Protein AF-A0A9Q1CLN2-F1 (afdb_monomer_lite)

Secondary structure (DSSP, 8-state):
-------------------------------HHHHHHHHHHHHHHHHHHHHHHHHHHHHHHHHHHHHHHHHHHHHHHHHHHHHHHHHHHHHHHHHHHTTS-----S------------HHHHHHHHHHHHHHHHHHHHHHHHHHHHHHHHHHHHHHHHHHHHHHHHHHHHHHHHHHHHHHHHHHHHHHHHHHHHHHHHHHHHHHHHHHHHHHHHHHHHT-

Foldseek 3Di:
DDDPPPPPDDDPDPDDDDDDDDDDDPDPPQDPLNVVLVVLVVVLVVLVVVLVVLVVVLVVLVVVLVVLVVVLVVLVVVLVVLVVVVVVVVVVVVVVVVPDDDDDDPPDPPPDPPPPVPVSVVSNVVSVVVSVVSVVVSVVSVVVSVVSVVVSVVSVVVSVVSVVVSVVSVVVVVVVVVVVVVVVVVVVVVVVVVVVVVVVVVVVVVVVVVVVVVVVVVVD

Radius of gyration: 46.64 Å; chains: 1; bounding box: 95×39×160 Å

Organism: Holothuria leucospilota (NCBI:txid206669)

pLDDT: mean 74.5, std 21.33, range [30.11, 97.12]

Sequence (220 aa):
MAGIVRHIQFGFSENNNCDHQCGRGQHGVQTPASKHCKFLEEIIKRQNQALAQKDRVHEEMRSLIDWLKRDLCKAEVRIRQLEAETMGNQTGEENRETRETSTETPEELKIKTRKNDSPNKTEVEILQEQIFDRNEKLTNVEETFNNYERELEDLKRENENYVDQIRNLKATIRQQEQQLQIDKDVENEREERLKELVAENEEYSFKLCRLKHHADKEVV

Structure (mmCIF, N/CA/C/O backbone):
data_AF-A0A9Q1CLN2-F1
#
_entry.id   AF-A0A9Q1CLN2-F1
#
loop_
_atom_site.group_PDB
_atom_site.id
_atom_site.type_symbol
_atom_site.label_atom_id
_atom_site.label_alt_id
_atom_site.label_comp_id
_atom_site.label_asym_id
_atom_site.label_entity_id
_atom_site.label_seq_id
_atom_site.pdbx_PDB_ins_code
_atom_site.Cartn_x
_atom_site.Cartn_y
_atom_site.Cartn_z
_atom_site.occupancy
_atom_site.B_iso_or_equiv
_atom_site.auth_seq_id
_atom_site.auth_comp_id
_atom_site.auth_asym_id
_atom_site.auth_atom_id
_atom_site.pdbx_PDB_model_num
ATOM 1 N N . MET A 1 1 ? -16.825 -10.413 4.010 1.00 34.41 1 MET A N 1
ATOM 2 C CA . MET A 1 1 ? -17.058 -9.566 2.819 1.00 34.41 1 MET A CA 1
ATOM 3 C C . MET A 1 1 ? -15.903 -9.779 1.857 1.00 34.41 1 MET A C 1
ATOM 5 O O . MET A 1 1 ? -14.770 -9.829 2.310 1.00 34.41 1 MET A O 1
ATOM 9 N N . ALA A 1 2 ? -16.193 -10.008 0.577 1.00 32.75 2 ALA A N 1
ATOM 10 C CA . ALA A 1 2 ? -15.211 -10.410 -0.428 1.00 32.75 2 ALA A CA 1
ATOM 11 C C . ALA A 1 2 ? -14.203 -9.284 -0.722 1.00 32.75 2 ALA A C 1
ATOM 13 O O . ALA A 1 2 ? -14.577 -8.234 -1.243 1.00 32.75 2 ALA A O 1
ATOM 14 N N . GLY A 1 3 ? -12.929 -9.511 -0.390 1.00 30.47 3 GLY A N 1
ATOM 15 C CA . GLY A 1 3 ? -11.820 -8.664 -0.817 1.00 30.47 3 GLY A CA 1
ATOM 16 C C . GLY A 1 3 ? -11.601 -8.838 -2.316 1.00 30.47 3 GLY A C 1
ATOM 17 O O . GLY A 1 3 ? -11.258 -9.922 -2.783 1.00 30.47 3 GLY A O 1
ATOM 18 N N . ILE A 1 4 ? -11.844 -7.777 -3.082 1.00 33.59 4 ILE A N 1
ATOM 19 C CA . ILE A 1 4 ? -11.568 -7.741 -4.517 1.00 33.59 4 ILE A CA 1
ATOM 20 C C . ILE A 1 4 ? -10.047 -7.640 -4.683 1.00 33.59 4 ILE A C 1
ATOM 22 O O . ILE A 1 4 ? -9.493 -6.548 -4.792 1.00 33.59 4 ILE A O 1
ATOM 26 N N . VAL A 1 5 ? -9.366 -8.785 -4.709 1.00 38.22 5 VAL A N 1
ATOM 27 C CA . VAL A 1 5 ? -7.993 -8.885 -5.211 1.00 38.22 5 VAL A CA 1
ATOM 28 C C . VAL A 1 5 ? -8.077 -8.744 -6.729 1.00 38.22 5 VAL A C 1
ATOM 30 O O . VAL A 1 5 ? -8.335 -9.709 -7.448 1.00 38.22 5 VAL A O 1
ATOM 33 N N . ARG A 1 6 ? -7.919 -7.522 -7.250 1.00 36.09 6 ARG A N 1
ATOM 34 C CA . ARG A 1 6 ? -7.650 -7.357 -8.683 1.00 36.09 6 ARG A CA 1
ATOM 35 C C . ARG A 1 6 ? -6.213 -7.796 -8.922 1.00 36.09 6 ARG A C 1
ATOM 37 O O . ARG A 1 6 ? -5.288 -7.027 -8.693 1.00 36.09 6 ARG A O 1
ATOM 44 N N . HIS A 1 7 ? -6.042 -9.024 -9.402 1.00 34.69 7 HIS A N 1
ATOM 45 C CA . HIS A 1 7 ? -4.835 -9.408 -10.120 1.00 34.69 7 HIS A CA 1
ATOM 46 C C . HIS A 1 7 ? -4.643 -8.435 -11.284 1.00 34.69 7 HIS A C 1
ATOM 48 O O . HIS A 1 7 ? -5.384 -8.452 -12.267 1.00 34.69 7 HIS A O 1
ATOM 54 N N . ILE A 1 8 ? -3.667 -7.544 -11.142 1.00 39.66 8 ILE A N 1
ATOM 55 C CA . ILE A 1 8 ? -3.201 -6.705 -12.233 1.00 39.66 8 ILE A CA 1
ATOM 56 C C . ILE A 1 8 ? -2.249 -7.569 -13.061 1.00 39.66 8 ILE A C 1
ATOM 58 O O . ILE A 1 8 ? -1.049 -7.621 -12.815 1.00 39.66 8 ILE A O 1
ATOM 62 N N . GLN A 1 9 ? -2.812 -8.299 -14.018 1.00 34.78 9 GLN A N 1
ATOM 63 C CA . GLN A 1 9 ? -2.053 -9.017 -15.031 1.00 34.78 9 GLN A CA 1
ATOM 64 C C . GLN A 1 9 ? -2.019 -8.130 -16.278 1.00 34.78 9 GLN A C 1
ATOM 66 O O . GLN A 1 9 ? -3.013 -8.029 -16.994 1.00 34.78 9 GLN A O 1
ATOM 71 N N . PHE A 1 10 ? -0.900 -7.443 -16.520 1.00 41.72 10 PHE A N 1
ATOM 72 C CA . PHE A 1 10 ? -0.701 -6.690 -17.759 1.00 41.72 10 PHE A CA 1
ATOM 73 C C . PHE A 1 10 ? 0.348 -7.375 -18.625 1.00 41.72 10 PHE A C 1
ATOM 75 O O . PHE A 1 10 ? 1.533 -7.407 -18.301 1.00 41.72 10 PHE A O 1
ATOM 82 N N . GLY A 1 11 ? -0.131 -7.932 -19.739 1.00 30.11 11 GLY A N 1
ATOM 83 C CA . GLY A 1 11 ? 0.705 -8.318 -20.862 1.00 30.11 11 GLY A CA 1
ATOM 84 C C . GLY A 1 11 ? 1.296 -7.072 -21.513 1.00 30.11 11 GLY A C 1
ATOM 85 O O . GLY A 1 11 ? 0.583 -6.109 -21.802 1.00 30.11 11 GLY A O 1
ATOM 86 N N . PHE A 1 12 ? 2.603 -7.100 -21.742 1.00 33.44 12 PHE A N 1
ATOM 87 C CA . PHE A 1 12 ? 3.259 -6.182 -22.660 1.00 33.44 12 PHE A CA 1
ATOM 88 C C . PHE A 1 12 ? 2.712 -6.457 -24.066 1.00 33.44 12 PHE A C 1
ATOM 90 O O . PHE A 1 12 ? 3.041 -7.468 -24.676 1.00 33.44 12 PHE A O 1
ATOM 97 N N . SER A 1 13 ? 1.834 -5.586 -24.566 1.00 34.97 13 SER A N 1
ATOM 98 C CA . SER A 1 13 ? 1.504 -5.552 -25.990 1.00 34.97 13 SER A CA 1
ATOM 99 C C . SER A 1 13 ? 2.570 -4.713 -26.681 1.00 34.97 13 SER A C 1
ATOM 1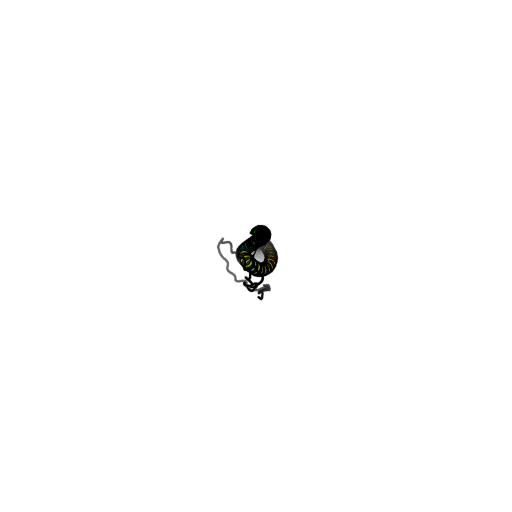01 O O . SER A 1 13 ? 2.561 -3.485 -26.583 1.00 34.97 13 SER A O 1
ATOM 103 N N . GLU A 1 14 ? 3.489 -5.384 -27.367 1.00 40.56 14 GLU A N 1
ATOM 104 C CA . GLU A 1 14 ? 4.369 -4.787 -28.367 1.00 40.56 14 GLU A CA 1
ATOM 105 C C . GLU A 1 14 ? 3.503 -4.188 -29.483 1.00 40.56 14 GLU A C 1
ATOM 107 O O . GLU A 1 14 ? 3.053 -4.891 -30.379 1.00 40.56 14 GLU A O 1
ATOM 112 N N . ASN A 1 15 ? 3.228 -2.887 -29.424 1.00 34.69 15 ASN A N 1
ATOM 113 C CA . ASN A 1 15 ? 2.761 -2.139 -30.587 1.00 34.69 15 ASN A CA 1
ATOM 114 C C . ASN A 1 15 ? 3.812 -1.083 -30.915 1.00 34.69 15 ASN A C 1
ATOM 116 O O . ASN A 1 15 ? 3.760 0.057 -30.455 1.00 34.69 15 ASN A O 1
ATOM 120 N N . ASN A 1 16 ? 4.786 -1.514 -31.716 1.00 45.16 16 ASN A N 1
ATOM 121 C CA . ASN A 1 16 ? 5.650 -0.639 -32.488 1.00 45.16 16 ASN A CA 1
ATOM 122 C C . ASN A 1 16 ? 4.792 0.045 -33.553 1.00 45.16 16 ASN A C 1
ATOM 124 O O . ASN A 1 16 ? 4.411 -0.589 -34.534 1.00 45.16 16 ASN A O 1
ATOM 128 N N . ASN A 1 17 ? 4.499 1.332 -33.379 1.00 36.41 17 ASN A N 1
ATOM 129 C CA . ASN A 1 17 ? 4.125 2.173 -34.507 1.00 36.41 17 ASN A CA 1
ATOM 130 C C . ASN A 1 17 ? 5.013 3.417 -34.496 1.00 36.41 17 ASN A C 1
ATOM 132 O O . ASN A 1 17 ? 4.878 4.306 -33.654 1.00 36.41 17 ASN A O 1
ATOM 136 N N . CYS A 1 18 ? 5.996 3.396 -35.391 1.00 41.06 18 CYS A N 1
ATOM 137 C CA . CYS A 1 18 ? 6.923 4.480 -35.650 1.00 41.06 18 CYS A CA 1
ATOM 138 C C . CYS A 1 18 ? 6.204 5.548 -36.479 1.00 41.0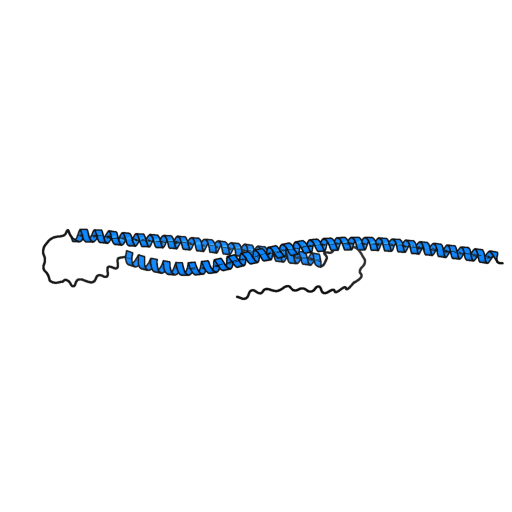6 18 CYS A C 1
ATOM 140 O O . CYS A 1 18 ? 6.087 5.391 -37.689 1.00 41.06 18 CYS A O 1
ATOM 142 N N . ASP A 1 19 ? 5.763 6.635 -35.847 1.00 36.59 19 ASP A N 1
ATOM 143 C CA . ASP A 1 19 ? 5.387 7.848 -36.571 1.00 36.59 19 ASP A CA 1
ATOM 144 C C . ASP A 1 19 ? 6.535 8.857 -36.523 1.00 36.59 19 ASP A C 1
ATOM 146 O O . ASP A 1 19 ? 6.941 9.361 -35.472 1.00 36.59 19 ASP A O 1
ATOM 150 N N . HIS A 1 20 ? 7.079 9.122 -37.708 1.00 47.59 20 HIS A N 1
ATOM 151 C CA . HIS A 1 20 ? 8.035 10.178 -37.983 1.00 47.59 20 HIS A CA 1
ATOM 152 C C . HIS A 1 20 ? 7.470 11.548 -37.601 1.00 47.59 20 HIS A C 1
ATOM 154 O O . HIS A 1 20 ? 6.468 11.984 -38.162 1.00 47.59 20 HIS A O 1
ATOM 160 N N . GLN A 1 21 ? 8.188 12.290 -36.756 1.00 36.84 21 GLN A N 1
ATOM 161 C CA . GLN A 1 21 ? 8.178 13.750 -36.810 1.00 36.84 21 GLN A CA 1
ATOM 162 C C . GLN A 1 21 ? 9.498 14.317 -36.280 1.00 36.84 21 GLN A C 1
ATOM 164 O O . GLN A 1 21 ? 9.811 14.284 -35.092 1.00 36.84 21 GLN A O 1
ATOM 169 N N . CYS A 1 22 ? 10.287 14.816 -37.226 1.00 40.34 22 CYS A N 1
ATOM 170 C CA . CYS A 1 22 ? 11.483 15.608 -37.009 1.00 40.34 22 CYS A CA 1
ATOM 171 C C . CYS A 1 22 ? 11.093 17.017 -36.529 1.00 40.34 22 CYS A C 1
ATOM 173 O O . CYS A 1 22 ? 10.211 17.643 -37.118 1.00 40.34 22 CYS A O 1
ATOM 175 N N . GLY A 1 23 ? 11.798 17.543 -35.521 1.00 35.41 23 GLY A N 1
ATOM 176 C CA . GLY A 1 23 ? 11.929 18.989 -35.318 1.00 35.41 23 GLY A CA 1
ATOM 177 C C . GLY A 1 23 ? 11.527 19.548 -33.949 1.00 35.41 23 GLY A C 1
ATOM 178 O O . GLY A 1 23 ? 10.352 19.679 -33.638 1.00 35.41 23 GLY A O 1
ATOM 179 N N . ARG A 1 24 ? 12.553 20.058 -33.250 1.00 35.88 24 ARG A N 1
ATOM 180 C CA . ARG A 1 24 ? 12.550 21.119 -32.219 1.00 35.88 24 ARG A CA 1
ATOM 181 C C . ARG A 1 24 ? 11.831 20.851 -30.891 1.00 35.88 24 ARG A C 1
ATOM 183 O O . ARG A 1 24 ? 10.614 20.796 -30.809 1.00 35.88 24 ARG A O 1
ATOM 190 N N . GLY A 1 25 ? 12.615 20.940 -29.818 1.00 33.53 25 GLY A N 1
ATOM 191 C CA . GLY A 1 25 ? 12.120 21.337 -28.502 1.00 33.53 25 GLY A CA 1
ATOM 192 C C . GLY A 1 25 ? 12.754 20.550 -27.372 1.00 33.53 25 GLY A C 1
ATOM 193 O O . GLY A 1 25 ? 12.382 19.411 -27.114 1.00 33.53 25 GLY A O 1
ATOM 194 N N . GLN A 1 26 ? 13.677 21.190 -26.657 1.00 42.56 26 GLN A N 1
ATOM 195 C CA . GLN A 1 26 ? 14.071 20.803 -25.307 1.00 42.56 26 GLN A CA 1
ATOM 196 C C . GLN A 1 26 ? 12.863 20.946 -24.368 1.00 42.56 26 GLN A C 1
ATOM 198 O O . GLN A 1 26 ? 12.714 21.925 -23.646 1.00 42.56 26 GLN A O 1
ATOM 203 N N . HIS A 1 27 ? 11.982 19.958 -24.376 1.00 35.38 27 HIS A N 1
ATOM 204 C CA . HIS A 1 27 ? 11.047 19.697 -23.297 1.00 35.38 27 HIS A CA 1
ATOM 205 C C . HIS A 1 27 ? 11.189 18.216 -23.003 1.00 35.38 27 HIS A C 1
ATOM 207 O O . HIS A 1 27 ? 10.991 17.406 -23.901 1.00 35.38 27 HIS A O 1
ATOM 213 N N . GLY A 1 28 ? 11.603 17.866 -21.783 1.00 45.34 28 GLY A N 1
ATOM 214 C CA . GLY A 1 28 ? 11.781 16.477 -21.369 1.00 45.34 28 GLY A CA 1
ATOM 215 C C . GLY A 1 28 ? 10.511 15.677 -21.645 1.00 45.34 28 GLY A C 1
ATOM 216 O O . GLY A 1 28 ? 9.547 15.745 -20.879 1.00 45.34 28 GLY A O 1
ATOM 217 N N . VAL A 1 29 ? 10.495 14.959 -22.768 1.00 51.16 29 VAL A N 1
ATOM 218 C CA . VAL A 1 29 ? 9.377 14.117 -23.174 1.00 51.16 29 VAL A CA 1
ATOM 219 C C . VAL A 1 29 ? 9.371 12.955 -22.197 1.00 51.16 29 VAL A C 1
ATOM 221 O O . VAL A 1 29 ? 10.184 12.043 -22.297 1.00 51.16 29 VAL A O 1
ATOM 224 N N . GLN A 1 30 ? 8.494 13.021 -21.194 1.00 56.06 30 GLN A N 1
ATOM 225 C CA . GLN A 1 30 ? 8.300 11.899 -20.283 1.00 56.06 30 GLN A CA 1
ATOM 226 C C . GLN A 1 30 ? 7.880 10.6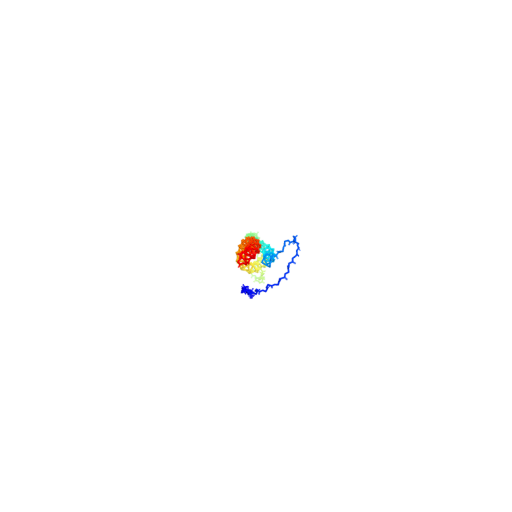92 -21.110 1.00 56.06 30 GLN A C 1
ATOM 228 O O . GLN A 1 30 ? 6.812 10.706 -21.735 1.00 56.06 30 GLN A O 1
ATOM 233 N N . THR A 1 31 ? 8.718 9.660 -21.086 1.00 70.94 31 THR A N 1
ATOM 234 C CA . THR A 1 31 ? 8.412 8.367 -21.688 1.00 70.94 31 THR A CA 1
ATOM 235 C C . THR A 1 31 ? 7.084 7.845 -21.117 1.00 70.94 31 THR A C 1
ATOM 237 O O . THR A 1 31 ? 6.746 8.140 -19.961 1.00 70.94 31 THR A O 1
ATOM 240 N N . PRO A 1 32 ? 6.287 7.083 -21.887 1.00 77.62 32 PRO A N 1
ATOM 241 C CA . PRO A 1 32 ? 5.083 6.431 -21.367 1.00 77.62 32 PRO A CA 1
ATOM 242 C C . PRO A 1 32 ? 5.352 5.656 -20.067 1.00 77.62 32 PRO A C 1
ATOM 244 O O . PRO A 1 32 ? 4.551 5.716 -19.135 1.00 77.62 32 PRO A O 1
ATOM 247 N N . ALA A 1 33 ? 6.531 5.036 -19.961 1.00 72.62 33 ALA A N 1
ATOM 248 C CA . ALA A 1 33 ? 7.003 4.359 -18.759 1.00 72.62 33 ALA A CA 1
ATOM 249 C C . ALA A 1 33 ? 7.224 5.323 -17.572 1.00 72.62 33 ALA A C 1
ATOM 251 O O . ALA A 1 33 ? 6.755 5.055 -16.467 1.00 72.62 33 ALA A O 1
ATOM 252 N N . SER A 1 34 ? 7.843 6.490 -17.791 1.00 76.25 34 SER A N 1
ATOM 253 C CA . SER A 1 34 ? 8.006 7.533 -16.762 1.00 76.25 34 SER A CA 1
ATOM 254 C C . SER A 1 34 ? 6.662 8.063 -16.242 1.00 76.25 34 SER A C 1
ATOM 256 O O . SER A 1 34 ? 6.476 8.233 -15.034 1.00 76.25 34 SER A O 1
ATOM 258 N N . LYS A 1 35 ? 5.680 8.264 -17.133 1.00 81.12 35 LYS A N 1
ATOM 259 C CA . LYS A 1 35 ? 4.309 8.649 -16.745 1.00 81.12 35 LYS A CA 1
ATOM 260 C C . LYS A 1 35 ? 3.631 7.556 -15.920 1.00 81.12 35 LYS A C 1
ATOM 262 O O . LYS A 1 35 ? 2.975 7.861 -14.926 1.00 81.12 35 LYS A O 1
ATOM 267 N N . HIS A 1 36 ? 3.818 6.296 -16.309 1.00 78.44 36 HIS A N 1
ATOM 268 C CA . HIS A 1 36 ? 3.269 5.150 -15.593 1.00 78.44 36 HIS A CA 1
ATOM 269 C C . HIS A 1 36 ? 3.859 5.017 -14.181 1.00 78.44 36 HIS A C 1
ATOM 271 O O . HIS A 1 36 ? 3.102 4.865 -13.227 1.00 78.44 36 HIS A O 1
ATOM 277 N N . CYS A 1 37 ? 5.175 5.193 -14.004 1.00 80.75 37 CYS A N 1
ATOM 278 C CA . CYS A 1 37 ? 5.787 5.213 -12.670 1.00 80.75 37 CYS A CA 1
ATOM 279 C C . CYS A 1 37 ? 5.192 6.297 -11.767 1.00 80.75 37 CYS A C 1
ATOM 281 O O . CYS A 1 37 ? 4.820 6.005 -10.635 1.00 80.75 37 CYS A O 1
ATOM 283 N N . LYS A 1 38 ? 5.014 7.522 -12.275 1.00 82.25 38 LYS A N 1
ATOM 284 C CA . LYS A 1 38 ? 4.397 8.613 -11.500 1.00 82.25 38 LYS A CA 1
ATOM 285 C C . LYS A 1 38 ? 2.958 8.310 -11.097 1.00 82.25 38 LYS A C 1
ATOM 287 O O . LYS A 1 38 ? 2.545 8.643 -9.990 1.00 82.25 38 LYS A O 1
ATOM 292 N N . PHE A 1 39 ? 2.194 7.681 -11.988 1.00 85.31 39 PHE A N 1
ATOM 293 C CA . PHE A 1 39 ? 0.837 7.244 -11.683 1.00 85.31 39 PHE A CA 1
ATOM 294 C C . PHE A 1 39 ? 0.819 6.198 -10.560 1.00 85.31 39 PHE A C 1
ATOM 296 O O . PHE A 1 39 ? 0.043 6.331 -9.615 1.00 85.31 39 PHE A O 1
ATOM 303 N N . LEU A 1 40 ? 1.708 5.204 -10.623 1.00 84.56 40 LEU A N 1
ATOM 304 C CA . LEU A 1 40 ? 1.835 4.187 -9.579 1.00 84.56 40 LEU A CA 1
ATOM 305 C C . LEU A 1 40 ? 2.292 4.789 -8.238 1.00 84.56 40 LEU A C 1
ATOM 307 O O . LEU A 1 40 ? 1.767 4.420 -7.193 1.00 84.56 40 LEU A O 1
ATOM 311 N N . GLU A 1 41 ? 3.204 5.763 -8.249 1.00 86.00 41 GLU A N 1
ATOM 312 C CA . GLU A 1 41 ? 3.623 6.484 -7.037 1.00 86.00 41 GLU A CA 1
ATOM 313 C C . GLU A 1 41 ? 2.459 7.209 -6.362 1.00 86.00 41 GLU A C 1
ATOM 315 O O . GLU A 1 41 ? 2.334 7.184 -5.138 1.00 86.00 41 GLU A O 1
ATOM 320 N N . GLU A 1 42 ? 1.586 7.836 -7.151 1.00 89.31 42 GLU A N 1
ATOM 321 C CA . GLU A 1 42 ? 0.408 8.521 -6.624 1.00 89.31 42 GLU A CA 1
ATOM 322 C C . GLU A 1 42 ? -0.610 7.525 -6.043 1.00 89.31 42 GLU A C 1
ATOM 324 O O . GLU A 1 42 ? -1.243 7.814 -5.025 1.00 89.31 42 GLU A O 1
ATOM 329 N N . ILE A 1 43 ? -0.736 6.326 -6.626 1.00 87.50 43 ILE A N 1
ATOM 330 C CA . ILE A 1 43 ? -1.537 5.237 -6.046 1.00 87.50 43 ILE A CA 1
ATOM 331 C C . ILE A 1 43 ? -0.961 4.803 -4.696 1.00 87.50 43 ILE A C 1
ATOM 333 O O . ILE A 1 43 ? -1.702 4.797 -3.712 1.00 87.50 43 ILE A O 1
ATOM 337 N N . ILE A 1 44 ? 0.342 4.511 -4.620 1.00 89.19 44 ILE A N 1
ATOM 338 C CA . ILE A 1 44 ? 1.004 4.119 -3.365 1.00 89.19 44 ILE A CA 1
ATOM 339 C C . ILE A 1 44 ? 0.829 5.199 -2.302 1.00 89.19 44 ILE A C 1
ATOM 341 O O . ILE A 1 44 ? 0.523 4.914 -1.146 1.00 89.19 44 ILE A O 1
ATOM 345 N N . LYS A 1 45 ? 0.971 6.469 -2.683 1.00 89.38 45 LYS A N 1
ATOM 346 C CA . LYS A 1 45 ? 0.768 7.592 -1.770 1.00 89.38 45 LYS A CA 1
ATOM 347 C C . LYS A 1 45 ? -0.642 7.595 -1.177 1.00 89.38 45 LYS A C 1
ATOM 349 O O . LYS A 1 45 ? -0.790 7.770 0.032 1.00 89.38 45 LYS A O 1
ATOM 354 N N . ARG A 1 46 ? -1.673 7.364 -1.996 1.00 85.69 46 ARG A N 1
ATOM 355 C CA . ARG A 1 46 ? -3.065 7.249 -1.524 1.00 85.69 46 ARG A CA 1
ATOM 356 C C . ARG A 1 46 ? -3.271 6.017 -0.643 1.00 85.69 46 ARG A C 1
ATOM 358 O O . ARG A 1 46 ? -3.950 6.116 0.375 1.00 85.69 46 ARG A O 1
ATOM 365 N N . GLN A 1 47 ? -2.664 4.883 -0.990 1.00 87.00 47 GLN A N 1
ATOM 366 C CA . GLN A 1 47 ? -2.710 3.666 -0.171 1.00 87.00 47 GLN A CA 1
ATOM 367 C C . GLN A 1 47 ? -2.050 3.879 1.197 1.00 87.00 47 GLN A C 1
ATOM 369 O O . GLN A 1 47 ? -2.632 3.510 2.211 1.00 87.00 47 GLN A O 1
ATOM 374 N N . ASN A 1 48 ? -0.906 4.565 1.252 1.00 87.69 48 ASN A N 1
ATOM 375 C CA . ASN A 1 48 ? -0.236 4.937 2.502 1.00 87.69 48 ASN A CA 1
ATOM 376 C C . ASN A 1 48 ? -1.103 5.841 3.386 1.00 87.69 48 ASN A C 1
ATOM 378 O O . ASN A 1 48 ? -1.159 5.653 4.599 1.00 87.69 48 ASN A O 1
ATOM 382 N N . GLN A 1 49 ? -1.819 6.799 2.795 1.00 89.69 49 GLN A N 1
ATOM 383 C CA . GLN A 1 49 ? -2.764 7.638 3.540 1.00 89.69 49 GLN A CA 1
ATOM 384 C C . GLN A 1 49 ? -3.942 6.824 4.091 1.00 89.69 49 GLN A C 1
ATOM 386 O O . GLN A 1 49 ? -4.334 7.015 5.241 1.00 89.69 49 GLN A O 1
ATOM 391 N N . ALA A 1 50 ? -4.485 5.896 3.299 1.00 85.19 50 ALA A N 1
ATOM 392 C CA . ALA A 1 50 ? -5.558 5.009 3.742 1.00 85.19 50 ALA A CA 1
ATOM 393 C C . ALA A 1 50 ? -5.098 4.058 4.862 1.00 85.19 50 ALA A C 1
ATOM 395 O O . ALA A 1 50 ? -5.832 3.861 5.829 1.00 85.19 50 ALA A O 1
ATOM 396 N N . LEU A 1 51 ? -3.875 3.523 4.772 1.00 88.88 51 LEU A N 1
ATOM 397 C CA . LEU A 1 51 ? -3.252 2.726 5.833 1.00 88.88 51 LEU A CA 1
ATOM 398 C C . LEU A 1 51 ? -3.096 3.526 7.123 1.00 88.88 51 LEU A C 1
ATOM 400 O O . LEU A 1 51 ? -3.517 3.057 8.174 1.00 88.88 51 LEU A O 1
ATOM 404 N N . ALA A 1 52 ? -2.588 4.757 7.041 1.00 88.00 52 ALA A N 1
ATOM 405 C CA . ALA A 1 52 ? -2.462 5.627 8.207 1.00 88.00 52 ALA A CA 1
ATOM 406 C C . ALA A 1 52 ? -3.823 5.921 8.864 1.00 88.00 52 ALA A C 1
ATOM 408 O O . ALA A 1 52 ? -3.918 6.023 10.086 1.00 88.00 52 ALA A O 1
ATOM 409 N N . GLN A 1 53 ? -4.892 6.040 8.069 1.00 87.94 53 GLN A N 1
ATOM 410 C CA . GLN A 1 53 ? -6.241 6.205 8.607 1.00 87.94 53 GLN A CA 1
ATOM 411 C C . GLN A 1 53 ? -6.749 4.926 9.288 1.00 87.94 53 GLN A C 1
ATOM 413 O O . GLN A 1 53 ? -7.354 5.020 10.354 1.00 87.94 53 GLN A O 1
ATOM 418 N N . LYS A 1 54 ? -6.487 3.742 8.717 1.00 86.06 54 LYS A N 1
ATOM 419 C CA . LYS A 1 54 ? -6.811 2.461 9.364 1.00 86.06 54 LYS A CA 1
ATOM 420 C C . LYS A 1 54 ? -6.029 2.270 10.671 1.00 86.06 54 LYS A C 1
ATOM 422 O O . LYS A 1 54 ? -6.632 1.876 11.662 1.00 86.06 54 LYS A O 1
ATOM 427 N N . ASP A 1 55 ? -4.741 2.618 10.703 1.00 87.81 55 ASP A N 1
ATOM 428 C CA . ASP A 1 55 ? -3.909 2.571 11.917 1.00 87.81 55 ASP A CA 1
ATOM 429 C C . ASP A 1 55 ? -4.490 3.445 13.043 1.00 87.81 55 ASP A C 1
ATOM 431 O O . ASP A 1 55 ? -4.512 3.036 14.201 1.00 87.81 55 ASP A O 1
ATOM 435 N N . ARG A 1 56 ? -5.020 4.633 12.714 1.00 89.62 56 ARG A N 1
ATOM 436 C CA . ARG A 1 56 ? -5.698 5.496 13.699 1.00 89.62 56 ARG A CA 1
ATOM 437 C C . ARG A 1 56 ? -6.947 4.846 14.282 1.00 89.62 56 ARG A C 1
ATOM 439 O O . ARG A 1 56 ? -7.104 4.836 15.495 1.00 89.62 56 ARG A O 1
ATOM 446 N N . VAL A 1 57 ? -7.807 4.288 13.430 1.00 88.12 57 VAL A N 1
ATOM 447 C CA . VAL A 1 57 ? -9.024 3.587 13.878 1.00 88.12 57 VAL A CA 1
ATOM 448 C C . VAL A 1 57 ? -8.664 2.385 14.754 1.00 88.12 57 VAL A C 1
ATOM 450 O O . VAL A 1 57 ? -9.310 2.140 15.768 1.00 88.12 57 VAL A O 1
ATOM 453 N N . HIS A 1 58 ? -7.607 1.659 14.396 1.00 88.06 58 HIS A N 1
ATOM 454 C CA . HIS A 1 58 ? -7.108 0.545 15.192 1.00 88.06 58 HIS A CA 1
ATOM 455 C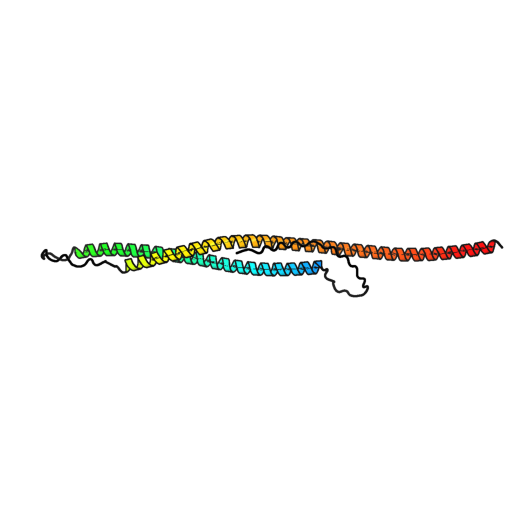 C . HIS A 1 58 ? -6.648 1.001 16.587 1.00 88.06 58 HIS A C 1
ATOM 457 O O . HIS A 1 58 ? -7.001 0.385 17.589 1.00 88.06 58 HIS A O 1
ATOM 463 N N . GLU A 1 59 ? -5.936 2.124 16.686 1.00 89.50 59 GLU A N 1
ATOM 464 C CA . GLU A 1 59 ? -5.515 2.677 17.979 1.00 89.50 59 GLU A CA 1
ATOM 465 C C . GLU A 1 59 ? -6.697 3.190 18.829 1.00 89.50 59 GLU A C 1
ATOM 467 O O . GLU A 1 59 ? -6.716 3.021 20.052 1.00 89.50 59 GLU A O 1
ATOM 472 N N . GLU A 1 60 ? -7.732 3.750 18.196 1.00 91.19 60 GLU A N 1
ATOM 473 C CA . GLU A 1 60 ? -8.991 4.100 18.869 1.00 91.19 60 GLU A CA 1
ATOM 474 C C . GLU A 1 60 ? -9.694 2.853 19.433 1.00 91.19 60 GLU A C 1
ATOM 476 O O . GLU A 1 60 ? -10.147 2.863 20.581 1.00 91.19 60 GLU A O 1
ATOM 481 N N . MET A 1 61 ? -9.735 1.752 18.671 1.00 88.44 61 MET A N 1
ATOM 482 C CA . MET A 1 61 ? -10.276 0.470 19.141 1.00 88.44 61 MET A CA 1
ATOM 483 C C . MET A 1 61 ? -9.467 -0.103 20.309 1.00 88.44 61 MET A C 1
ATOM 485 O O . MET A 1 61 ? -10.060 -0.541 21.295 1.00 88.44 61 MET A O 1
ATOM 489 N N . ARG A 1 62 ? -8.128 -0.043 20.251 1.00 91.25 62 ARG A N 1
ATOM 490 C CA . ARG A 1 62 ? -7.250 -0.448 21.364 1.00 91.25 62 ARG A CA 1
ATOM 491 C C . ARG A 1 62 ? -7.568 0.344 22.633 1.00 91.25 62 ARG A C 1
ATOM 493 O O . ARG A 1 62 ? -7.773 -0.234 23.698 1.00 91.25 62 ARG A O 1
ATOM 500 N N . SER A 1 63 ? -7.707 1.661 22.498 1.00 91.75 63 SER A N 1
ATOM 501 C CA . SER A 1 63 ? -8.077 2.545 23.608 1.00 91.75 63 SER A CA 1
ATOM 502 C C . SER A 1 63 ? -9.452 2.208 24.201 1.00 91.75 63 SER A C 1
ATOM 504 O O . SER A 1 63 ? -9.629 2.267 25.421 1.00 91.75 63 SER A O 1
ATOM 506 N N . LEU A 1 64 ? -10.425 1.834 23.361 1.00 89.94 64 LEU A N 1
ATOM 507 C CA . LEU A 1 64 ? -11.753 1.398 23.801 1.00 89.94 64 LEU A CA 1
ATOM 508 C C . LEU A 1 64 ? -11.692 0.077 24.582 1.00 89.94 64 LEU A C 1
ATOM 510 O O . LEU A 1 64 ? -12.305 -0.018 25.645 1.00 89.94 64 LEU A O 1
ATOM 514 N N . ILE A 1 65 ? -10.931 -0.908 24.097 1.00 91.38 65 ILE A N 1
ATOM 515 C CA . ILE A 1 65 ? -10.681 -2.180 24.798 1.00 91.38 65 ILE A CA 1
ATOM 516 C C . ILE A 1 65 ? -10.088 -1.904 26.186 1.00 91.38 65 ILE A C 1
ATOM 518 O O . ILE A 1 65 ? -10.599 -2.395 27.194 1.00 91.38 65 ILE A O 1
ATOM 522 N N . ASP A 1 66 ? -9.059 -1.057 26.263 1.00 91.69 66 ASP A N 1
ATOM 523 C CA . ASP A 1 66 ? -8.402 -0.703 27.526 1.00 91.69 66 ASP A CA 1
ATOM 524 C C . ASP A 1 66 ? -9.319 0.063 28.485 1.00 91.69 66 ASP A C 1
ATOM 526 O O . ASP A 1 66 ? -9.198 -0.042 29.711 1.00 91.69 66 ASP A O 1
ATOM 530 N N . TRP A 1 67 ? -10.224 0.885 27.954 1.00 92.56 67 TRP A N 1
ATOM 531 C CA . TRP A 1 67 ? -11.237 1.561 28.758 1.00 92.56 67 TRP A CA 1
ATOM 532 C C . TRP A 1 67 ? -12.266 0.569 29.313 1.00 92.56 67 TRP A C 1
ATOM 534 O O . TRP A 1 67 ? -12.505 0.578 30.521 1.00 92.56 67 TRP A O 1
ATOM 544 N N . LEU A 1 68 ? -12.800 -0.329 28.477 1.00 86.62 68 LEU A N 1
ATOM 545 C CA . LEU A 1 68 ? -13.763 -1.360 28.885 1.00 86.62 68 LEU A CA 1
ATOM 546 C C . LEU A 1 68 ? -13.183 -2.279 29.965 1.00 86.62 68 LEU A C 1
ATOM 548 O O . LEU A 1 68 ? -13.832 -2.505 30.984 1.00 86.62 68 LEU A O 1
ATOM 552 N N . LYS A 1 69 ? -11.935 -2.735 29.799 1.00 90.94 69 LYS A N 1
ATOM 553 C CA . LYS A 1 69 ? -11.223 -3.546 30.804 1.00 90.94 69 LYS A CA 1
ATOM 554 C C . LYS A 1 69 ? -11.112 -2.835 32.152 1.00 90.94 69 LYS A C 1
ATOM 556 O O . LYS A 1 69 ? -11.322 -3.442 33.202 1.00 90.94 69 LYS A O 1
ATOM 561 N N . ARG A 1 70 ? -10.804 -1.534 32.142 1.00 92.25 70 ARG A N 1
ATOM 562 C CA . ARG A 1 70 ? -10.737 -0.723 33.368 1.00 92.25 70 ARG A CA 1
ATOM 563 C C . ARG A 1 70 ? -12.106 -0.529 34.014 1.00 92.25 70 ARG A C 1
ATOM 565 O O . ARG A 1 70 ? -12.187 -0.567 35.239 1.00 92.25 70 ARG A O 1
ATOM 572 N N . ASP A 1 71 ? -13.150 -0.296 33.224 1.00 87.12 71 ASP A N 1
ATOM 573 C CA . ASP A 1 71 ? -14.518 -0.107 33.724 1.00 87.12 71 ASP A CA 1
ATOM 574 C C . ASP A 1 71 ? -15.063 -1.392 34.365 1.00 87.12 71 ASP A C 1
ATOM 576 O O . ASP A 1 71 ? -15.558 -1.360 35.491 1.00 87.12 71 ASP A O 1
ATOM 580 N N . LEU A 1 72 ? -14.851 -2.537 33.710 1.00 86.94 72 LEU A N 1
ATOM 581 C CA . LEU A 1 72 ? -15.160 -3.865 34.248 1.00 86.94 72 LEU A CA 1
ATOM 582 C C . LEU A 1 72 ? -14.464 -4.111 35.591 1.00 86.94 72 LEU A C 1
ATOM 584 O O . LEU A 1 72 ? -15.124 -4.438 36.573 1.00 86.94 72 LEU A O 1
ATOM 588 N N . CYS A 1 73 ? -13.156 -3.853 35.673 1.00 90.62 73 CYS A N 1
ATOM 589 C CA . CYS A 1 73 ? -12.396 -4.002 36.917 1.00 90.62 73 CYS A CA 1
ATOM 590 C C . CYS A 1 73 ? -12.969 -3.142 38.062 1.00 90.62 73 CYS A C 1
ATOM 592 O O . CYS A 1 73 ? -13.068 -3.598 39.203 1.00 90.62 73 CYS A O 1
ATOM 594 N N . LYS A 1 74 ? -13.410 -1.909 37.774 1.00 90.62 74 LYS A N 1
ATOM 595 C CA . LYS A 1 74 ? -14.068 -1.051 38.776 1.00 90.62 74 LYS A CA 1
ATOM 596 C C . LYS A 1 74 ? -15.406 -1.627 39.236 1.00 90.62 74 LYS A C 1
ATOM 598 O O . LYS A 1 74 ? -15.671 -1.623 40.438 1.00 90.62 74 LYS A O 1
ATOM 603 N N . ALA A 1 75 ? -16.228 -2.114 38.307 1.00 81.75 75 ALA A N 1
ATOM 604 C CA . ALA A 1 75 ? -17.515 -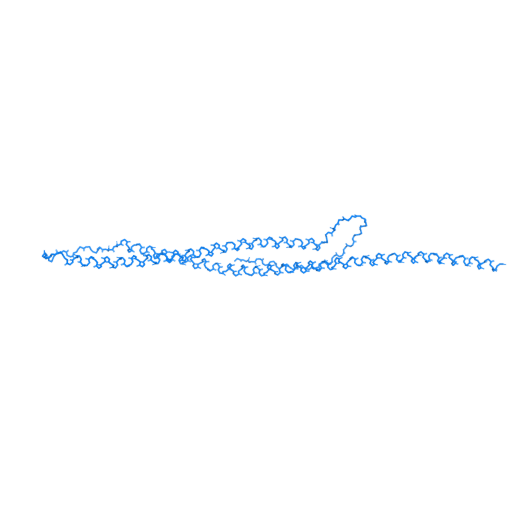2.727 38.626 1.00 81.75 75 ALA A CA 1
ATOM 605 C C . ALA A 1 75 ? -17.335 -3.986 39.493 1.00 81.75 75 ALA A C 1
ATOM 607 O O . ALA A 1 75 ? -18.005 -4.128 40.514 1.00 81.75 75 ALA A O 1
ATOM 608 N N . GLU A 1 76 ? -16.361 -4.841 39.166 1.00 86.94 76 GLU A N 1
ATOM 609 C CA . GLU A 1 76 ? -16.013 -6.020 39.968 1.00 86.94 76 GLU A CA 1
ATOM 610 C C . GLU A 1 76 ? -15.568 -5.653 41.390 1.00 86.94 76 GLU A C 1
ATOM 612 O O . GLU A 1 76 ? -15.983 -6.287 42.361 1.00 86.94 76 GLU A O 1
ATOM 617 N N . VAL A 1 77 ? -14.729 -4.621 41.541 1.00 91.44 77 VAL A N 1
ATOM 618 C CA . VAL A 1 77 ? -14.297 -4.141 42.863 1.00 91.44 77 VAL A CA 1
ATOM 619 C C . VAL A 1 77 ? -15.483 -3.604 43.669 1.00 91.44 77 VAL A C 1
ATOM 621 O O . VAL A 1 77 ? -15.578 -3.899 44.861 1.00 91.44 77 VAL A O 1
ATOM 624 N N . ARG A 1 78 ? -16.402 -2.858 43.040 1.00 90.12 78 ARG A N 1
ATOM 625 C CA . ARG A 1 78 ? -17.600 -2.327 43.708 1.00 90.12 78 ARG A CA 1
ATOM 626 C C . ARG A 1 78 ? -18.534 -3.441 44.176 1.00 90.12 78 ARG A C 1
ATOM 628 O O . ARG A 1 78 ? -19.029 -3.356 45.295 1.00 90.12 78 ARG A O 1
ATOM 635 N N . ILE A 1 79 ? -18.722 -4.493 43.378 1.00 85.19 79 ILE A N 1
ATOM 636 C CA . ILE A 1 79 ? -19.491 -5.675 43.796 1.00 85.19 79 ILE A CA 1
ATOM 637 C C . ILE A 1 79 ? -18.876 -6.293 45.055 1.00 85.19 79 ILE A C 1
ATOM 639 O O . ILE A 1 79 ? -19.580 -6.445 46.048 1.00 85.19 79 ILE A O 1
ATOM 643 N N . ARG A 1 80 ? -17.557 -6.546 45.075 1.00 86.38 80 ARG A N 1
ATOM 644 C CA . ARG A 1 80 ? -16.883 -7.106 46.267 1.00 86.38 80 ARG A CA 1
ATOM 645 C C . ARG A 1 80 ? -17.052 -6.219 47.507 1.00 86.38 80 ARG A C 1
ATOM 647 O O . ARG A 1 80 ? -17.192 -6.729 48.615 1.00 86.38 80 ARG A O 1
ATOM 654 N N . GLN A 1 81 ? -17.030 -4.894 47.334 1.00 88.06 81 GLN A N 1
ATOM 655 C CA . GLN A 1 81 ? -17.276 -3.939 48.422 1.00 88.06 81 GLN A CA 1
ATOM 656 C C . GLN A 1 81 ? -18.716 -4.023 48.935 1.00 88.06 81 GLN A C 1
ATOM 658 O O . GLN A 1 81 ? -18.917 -4.156 50.138 1.00 88.06 81 GLN A O 1
ATOM 663 N N . LEU A 1 82 ? -19.705 -4.007 48.038 1.00 83.69 82 LEU A N 1
ATOM 664 C CA . LEU A 1 82 ? -21.122 -4.136 48.386 1.00 83.69 82 LEU A CA 1
ATOM 665 C C . LEU A 1 82 ? -21.417 -5.458 49.100 1.00 83.69 82 LEU A C 1
ATOM 667 O O . LEU A 1 82 ? -22.141 -5.479 50.096 1.00 83.69 82 LEU A O 1
ATOM 671 N N . GLU A 1 83 ? -20.837 -6.560 48.626 1.00 84.12 83 GLU A N 1
ATOM 672 C CA . GLU A 1 83 ? -20.945 -7.874 49.262 1.00 84.12 83 GLU A CA 1
ATOM 673 C C . GLU A 1 83 ? -20.365 -7.852 50.688 1.00 84.12 83 GLU A C 1
ATOM 675 O O . GLU A 1 83 ? -21.016 -8.314 51.626 1.00 84.12 83 GLU A O 1
ATOM 680 N N . ALA A 1 84 ? -19.191 -7.239 50.886 1.00 83.12 84 ALA A N 1
ATOM 681 C CA . ALA A 1 84 ? -18.569 -7.096 52.204 1.00 83.12 84 ALA A CA 1
ATOM 682 C C . ALA A 1 84 ? -19.366 -6.182 53.157 1.00 83.12 84 ALA A C 1
ATOM 684 O O . ALA A 1 84 ? -19.542 -6.521 54.328 1.00 83.12 84 ALA A O 1
ATOM 685 N N . GLU A 1 85 ? -19.886 -5.053 52.666 1.00 82.44 85 GLU A N 1
ATOM 686 C CA . GLU A 1 85 ? -20.762 -4.142 53.420 1.00 82.44 85 GLU A CA 1
ATOM 687 C C . GLU A 1 85 ? -22.046 -4.856 53.865 1.00 82.44 85 GLU A C 1
ATOM 689 O O . GLU A 1 85 ? -22.513 -4.683 54.992 1.00 82.44 85 GLU A O 1
ATOM 694 N N . THR A 1 86 ? -22.595 -5.713 53.000 1.00 78.19 86 THR A N 1
ATOM 695 C CA . THR A 1 86 ? -23.801 -6.491 53.304 1.00 78.19 86 THR A CA 1
ATOM 696 C C . THR A 1 86 ? -23.538 -7.535 54.393 1.00 78.19 86 THR A C 1
ATOM 698 O O . THR A 1 86 ? -24.356 -7.671 55.302 1.00 78.19 86 THR A O 1
ATOM 701 N N . MET A 1 87 ? -22.380 -8.209 54.373 1.00 74.25 87 MET A N 1
ATOM 702 C CA . MET A 1 87 ? -21.979 -9.132 55.446 1.00 74.25 87 MET A CA 1
ATOM 703 C C . MET A 1 87 ? -21.696 -8.413 56.778 1.00 74.25 87 MET A C 1
ATOM 705 O O . MET A 1 87 ? -22.097 -8.898 57.834 1.00 74.25 87 MET A O 1
ATOM 709 N N . GLY A 1 88 ? -21.060 -7.237 56.747 1.00 65.06 88 GLY A N 1
ATOM 710 C CA . GLY A 1 88 ? -20.767 -6.449 57.952 1.00 65.06 88 GLY A CA 1
ATOM 711 C C . GLY A 1 88 ? -22.020 -5.913 58.656 1.00 65.06 88 GLY A C 1
ATOM 712 O O . GLY A 1 88 ? -22.104 -5.942 59.886 1.00 65.06 88 GLY A O 1
ATOM 713 N N . ASN A 1 89 ? -23.031 -5.491 57.892 1.00 59.38 89 ASN A N 1
ATOM 714 C CA . ASN A 1 89 ? -24.298 -5.001 58.444 1.00 59.38 89 ASN A CA 1
ATOM 715 C C . ASN A 1 89 ? -25.140 -6.121 59.082 1.00 59.38 89 ASN A C 1
ATOM 717 O O . ASN A 1 89 ? -25.718 -5.905 60.146 1.00 59.38 89 ASN A O 1
ATOM 721 N N . GLN A 1 90 ? -25.133 -7.333 58.512 1.00 58.28 90 GLN A N 1
ATOM 722 C CA . GLN A 1 90 ? -25.808 -8.502 59.101 1.00 58.28 90 GLN A CA 1
ATOM 723 C C . GLN A 1 90 ? -25.228 -8.869 60.479 1.00 58.28 90 GLN A C 1
ATOM 725 O O . GLN A 1 90 ? -25.980 -9.084 61.427 1.00 58.28 90 GLN A O 1
ATOM 730 N N . THR A 1 91 ? -23.900 -8.823 60.641 1.00 50.28 91 THR A N 1
ATOM 731 C CA . THR A 1 91 ? -23.251 -9.060 61.948 1.00 50.28 91 THR A CA 1
ATOM 732 C C . THR A 1 91 ? -23.499 -7.955 62.987 1.00 50.28 91 THR A C 1
ATOM 734 O O . THR A 1 91 ? -23.345 -8.184 64.189 1.00 50.28 91 THR A O 1
ATOM 737 N N . GLY A 1 92 ? -23.876 -6.747 62.555 1.00 51.66 92 GLY A N 1
ATOM 738 C CA . GLY A 1 92 ? -24.228 -5.631 63.439 1.00 51.66 92 GLY A CA 1
ATOM 739 C C . GLY A 1 92 ? -25.684 -5.662 63.913 1.00 51.66 92 GLY A C 1
ATOM 740 O O . GLY A 1 92 ? -25.957 -5.300 65.058 1.00 51.66 92 GLY A O 1
ATOM 741 N N . GLU A 1 93 ? -26.607 -6.117 63.062 1.00 51.00 93 GLU A N 1
ATOM 742 C CA . GLU A 1 93 ? -28.029 -6.273 63.400 1.00 51.00 93 GLU A CA 1
ATOM 743 C C . GLU A 1 93 ? -28.283 -7.488 64.311 1.00 51.00 93 GLU A C 1
ATOM 745 O O . GLU A 1 93 ? -28.974 -7.331 65.319 1.00 51.00 93 GLU A O 1
ATOM 750 N N . GLU A 1 94 ? -27.635 -8.641 64.082 1.00 48.66 94 GLU A N 1
ATOM 751 C CA . GLU A 1 94 ? -27.739 -9.812 64.986 1.00 48.66 94 GLU A CA 1
ATOM 752 C C . GLU A 1 94 ? -27.260 -9.508 66.423 1.00 48.66 94 GLU A C 1
ATOM 754 O O . GLU A 1 94 ? -27.815 -10.004 67.408 1.00 48.66 94 GLU A O 1
ATOM 759 N N . ASN A 1 95 ? -26.263 -8.631 66.576 1.00 47.09 95 ASN A N 1
ATOM 760 C CA . ASN A 1 95 ? -25.765 -8.197 67.887 1.00 47.09 95 ASN A CA 1
ATOM 761 C C . ASN A 1 95 ? -26.634 -7.115 68.557 1.00 47.09 95 ASN A C 1
ATOM 763 O O . ASN A 1 95 ? -26.438 -6.808 69.735 1.00 47.09 95 ASN A O 1
ATOM 767 N N . ARG A 1 96 ? -27.581 -6.511 67.827 1.00 43.62 96 ARG A N 1
ATOM 768 C CA . ARG A 1 96 ? -28.492 -5.486 68.357 1.00 43.62 96 ARG A CA 1
ATOM 769 C C . ARG A 1 96 ? -29.830 -6.085 68.786 1.00 43.62 96 ARG A C 1
ATOM 771 O O . ARG A 1 96 ? -30.376 -5.661 69.800 1.00 43.62 96 ARG A O 1
ATOM 778 N N . GLU A 1 97 ? -30.297 -7.119 68.091 1.00 46.69 97 GLU A N 1
ATOM 779 C CA . GLU A 1 97 ? -31.533 -7.846 68.421 1.00 46.69 97 GLU A CA 1
ATOM 780 C C . GLU A 1 97 ? -31.395 -8.733 69.679 1.00 46.69 97 GLU A C 1
ATOM 782 O O . GLU A 1 97 ? -32.380 -9.096 70.311 1.00 46.69 97 GLU A O 1
ATOM 787 N N . THR A 1 98 ? -30.167 -9.008 70.131 1.00 45.59 98 THR A N 1
ATOM 788 C CA . THR A 1 98 ? -29.887 -9.753 71.374 1.00 45.59 98 THR A CA 1
ATOM 789 C C . THR A 1 98 ? -29.816 -8.882 72.641 1.00 45.59 98 THR A C 1
ATOM 791 O O . THR A 1 98 ? -29.530 -9.404 73.721 1.00 45.59 98 THR A O 1
ATOM 794 N N . ARG A 1 99 ? -30.097 -7.566 72.567 1.00 45.56 99 ARG A N 1
ATOM 795 C CA . ARG A 1 99 ? -29.971 -6.636 73.714 1.00 45.56 99 ARG A CA 1
ATOM 796 C C . ARG A 1 99 ? -31.242 -5.858 74.092 1.00 45.56 99 ARG A C 1
ATOM 798 O O . ARG A 1 99 ? -31.144 -4.890 74.843 1.00 45.56 99 ARG A O 1
ATOM 805 N N . GLU A 1 100 ? -32.424 -6.303 73.671 1.00 45.03 100 GLU A N 1
ATOM 806 C CA . GLU A 1 100 ? -33.708 -5.740 74.122 1.00 45.03 100 GLU A CA 1
ATOM 807 C C . GLU A 1 100 ? -34.634 -6.837 74.685 1.00 45.03 100 GLU A C 1
ATOM 809 O O . GLU A 1 100 ? -35.369 -7.502 73.974 1.00 45.03 100 GLU A O 1
ATOM 814 N N . THR A 1 101 ? -34.516 -7.011 76.008 1.00 38.12 101 THR A N 1
ATOM 815 C CA . THR A 1 101 ? -35.531 -7.384 77.019 1.00 38.12 101 THR A CA 1
ATOM 816 C C . THR A 1 101 ? -36.490 -8.572 76.835 1.00 38.12 101 THR A C 1
ATOM 818 O O . THR A 1 101 ? -37.256 -8.689 75.891 1.00 38.12 101 THR A O 1
ATOM 821 N N . SER A 1 102 ? -36.514 -9.367 77.910 1.00 45.81 102 SER A N 1
ATOM 822 C CA . SER A 1 102 ? -37.551 -10.273 78.405 1.00 45.81 102 SER A CA 1
ATOM 823 C C . SER A 1 102 ? -39.014 -9.955 78.048 1.00 45.81 102 SER A C 1
ATOM 825 O O . SER A 1 102 ? -39.415 -8.797 77.990 1.00 45.81 102 SER A O 1
ATOM 827 N N . THR A 1 103 ? -39.801 -11.044 78.048 1.00 41.12 103 THR A N 1
ATOM 828 C CA . THR A 1 103 ? -41.268 -11.167 78.207 1.00 41.12 103 THR A CA 1
ATOM 829 C C . THR A 1 103 ? -42.153 -10.630 77.084 1.00 41.12 103 THR A C 1
ATOM 831 O O . THR A 1 103 ? -42.469 -9.453 77.091 1.00 41.12 103 THR A O 1
ATOM 834 N N . GLU A 1 104 ? -42.647 -11.527 76.215 1.00 36.06 104 GLU A N 1
ATOM 835 C CA . GLU A 1 104 ? -44.081 -11.710 75.900 1.00 36.06 104 GLU A CA 1
ATOM 836 C C . GLU A 1 104 ? -44.323 -12.931 74.973 1.00 36.06 104 GLU A C 1
ATOM 838 O O . GLU A 1 104 ? -43.394 -13.544 74.457 1.00 36.06 104 GLU A O 1
ATOM 843 N N . THR A 1 105 ? -45.581 -13.365 74.923 1.00 34.59 105 THR A N 1
ATOM 844 C CA . THR A 1 105 ? -46.162 -14.706 74.684 1.00 34.59 105 THR A CA 1
ATOM 845 C C . THR A 1 105 ? -46.080 -15.308 73.262 1.00 34.59 105 THR A C 1
ATOM 847 O O . THR A 1 105 ? -45.849 -14.589 72.294 1.00 34.59 105 THR A O 1
ATOM 850 N N . PRO A 1 106 ? -46.325 -16.634 73.099 1.00 41.19 106 PRO A N 1
ATOM 851 C CA . PRO A 1 106 ? -46.175 -17.347 71.830 1.00 41.19 106 PRO A CA 1
ATOM 852 C C . PRO A 1 106 ? -47.462 -17.318 70.992 1.00 41.19 106 PRO A C 1
ATOM 854 O O . PRO A 1 106 ? -48.133 -18.334 70.856 1.00 41.19 106 PRO A O 1
ATOM 857 N N . GLU A 1 107 ? -47.831 -16.181 70.411 1.00 39.72 107 GLU A N 1
ATOM 858 C CA . GLU A 1 107 ? -48.912 -16.158 69.418 1.00 39.72 107 GLU A CA 1
ATOM 859 C C . GLU A 1 107 ? -48.785 -14.907 68.545 1.00 39.72 107 GLU A C 1
ATOM 861 O O . GLU A 1 107 ? -49.134 -13.824 68.981 1.00 39.72 107 GLU A O 1
ATOM 866 N N . GLU A 1 108 ? -48.205 -15.088 67.348 1.00 36.28 108 GLU A N 1
ATOM 867 C CA . GLU A 1 108 ? -48.196 -14.202 66.154 1.00 36.28 108 GLU A CA 1
ATOM 868 C C . GLU A 1 108 ? -46.841 -14.175 65.414 1.00 36.28 108 GLU A C 1
ATOM 870 O O . GLU A 1 108 ? -46.409 -13.179 64.838 1.00 36.28 108 GLU A O 1
ATOM 875 N N . LEU A 1 109 ? -46.186 -15.334 65.282 1.00 43.84 109 LEU A N 1
ATOM 876 C CA . LEU A 1 109 ? -45.150 -15.552 64.262 1.00 43.84 109 LEU A CA 1
ATOM 877 C C . LEU A 1 109 ? -45.790 -15.808 62.884 1.00 43.84 109 LEU A C 1
ATOM 879 O O . LEU A 1 109 ? -45.676 -16.878 62.292 1.00 43.84 109 LEU A O 1
ATOM 883 N N . LYS A 1 110 ? -46.494 -14.801 62.362 1.00 39.56 110 LYS A N 1
ATOM 884 C CA . LYS A 1 110 ? -46.810 -14.658 60.928 1.00 39.56 110 LYS A CA 1
ATOM 885 C C . LYS A 1 110 ? -46.552 -13.225 60.466 1.00 39.56 110 LYS A C 1
ATOM 887 O O . LYS A 1 110 ? -47.253 -12.668 59.626 1.00 39.56 110 LYS A O 1
ATOM 892 N N . ILE A 1 111 ? -45.493 -12.619 60.990 1.00 39.53 111 ILE A N 1
ATOM 893 C CA . ILE A 1 111 ? -44.951 -11.384 60.441 1.00 39.53 111 ILE A CA 1
ATOM 894 C C . ILE A 1 111 ? -44.042 -11.774 59.281 1.00 39.53 111 ILE A C 1
ATOM 896 O O . ILE A 1 111 ? -42.965 -12.318 59.477 1.00 39.53 111 ILE A O 1
ATOM 900 N N . LYS A 1 112 ? -44.551 -11.507 58.074 1.00 41.88 112 LYS A N 1
ATOM 901 C CA . LYS A 1 112 ? -43.810 -11.186 56.850 1.00 41.88 112 LYS A CA 1
ATOM 902 C C . LYS A 1 112 ? -42.462 -11.903 56.719 1.00 41.88 112 LYS A C 1
ATOM 904 O O . LYS A 1 112 ? -41.454 -11.441 57.242 1.00 41.88 112 LYS A O 1
ATOM 909 N N . THR A 1 113 ? -42.411 -12.872 55.807 1.00 36.59 113 THR A N 1
ATOM 910 C CA . THR A 1 113 ? -41.310 -12.950 54.838 1.00 36.59 113 THR A CA 1
ATOM 911 C C . THR A 1 113 ? -41.110 -11.560 54.224 1.00 36.59 113 THR A C 1
ATOM 913 O O . THR A 1 113 ? -41.648 -11.245 53.162 1.00 36.59 113 THR A O 1
ATOM 916 N N . ARG A 1 114 ? -40.388 -10.680 54.925 1.00 40.56 114 ARG A N 1
ATOM 917 C CA . ARG A 1 114 ? -39.705 -9.556 54.312 1.00 40.56 114 ARG A CA 1
ATOM 918 C C . ARG A 1 114 ? -38.658 -10.240 53.456 1.00 40.56 114 ARG A C 1
ATOM 920 O O . ARG A 1 114 ? -37.683 -10.781 53.967 1.00 40.56 114 ARG A O 1
ATOM 927 N N . LYS A 1 115 ? -38.912 -10.302 52.151 1.00 41.78 115 LYS A N 1
ATOM 928 C CA . LYS A 1 115 ? -37.803 -10.314 51.209 1.00 41.78 115 LYS A CA 1
ATOM 929 C C . LYS A 1 115 ? -36.960 -9.110 51.620 1.00 41.78 115 LYS A C 1
ATOM 931 O O . LYS A 1 115 ? -37.403 -7.974 51.474 1.00 41.78 115 LYS A O 1
ATOM 936 N N . ASN A 1 116 ? -35.855 -9.371 52.310 1.00 43.53 116 ASN A N 1
ATOM 937 C CA . ASN A 1 116 ? -34.857 -8.364 52.617 1.00 43.53 116 ASN A CA 1
ATOM 938 C C . ASN A 1 116 ? -34.176 -8.050 51.287 1.00 43.53 116 ASN A C 1
ATOM 940 O O . ASN A 1 116 ? -33.094 -8.553 50.985 1.00 43.53 116 ASN A O 1
ATOM 944 N N . ASP A 1 117 ? -34.872 -7.270 50.467 1.00 50.66 117 ASP A N 1
ATOM 945 C CA . ASP A 1 117 ? -34.318 -6.600 49.306 1.00 50.66 117 ASP A CA 1
ATOM 946 C C . ASP A 1 117 ? -33.479 -5.454 49.877 1.00 50.66 117 ASP A C 1
ATOM 948 O O . ASP A 1 117 ? -33.922 -4.308 49.976 1.00 50.66 117 ASP A O 1
ATOM 952 N N . SER A 1 118 ? -32.296 -5.790 50.407 1.00 61.69 118 SER A N 1
ATOM 953 C CA . SER A 1 118 ? -31.348 -4.754 50.791 1.00 61.69 118 SER A CA 1
ATOM 954 C C . SER A 1 118 ? -30.962 -4.012 49.505 1.00 61.69 118 SER A C 1
ATOM 956 O O . SER A 1 118 ? -30.735 -4.659 48.478 1.00 61.69 118 SER A O 1
ATOM 958 N N . PRO A 1 119 ? -30.893 -2.672 49.517 1.00 65.44 119 PRO A N 1
ATOM 959 C CA . PRO A 1 119 ? -30.559 -1.894 48.323 1.00 65.44 119 PRO A CA 1
ATOM 960 C C . PRO A 1 119 ? -29.218 -2.325 47.702 1.00 65.44 119 PRO A C 1
ATOM 962 O O . PRO A 1 119 ? -29.074 -2.314 46.482 1.00 65.44 119 PRO A O 1
ATOM 965 N N . ASN A 1 120 ? -28.287 -2.818 48.527 1.00 72.88 120 ASN A N 1
ATOM 966 C CA . ASN A 1 120 ? -27.008 -3.371 48.083 1.00 72.88 120 ASN A CA 1
ATOM 967 C C . ASN A 1 120 ? -27.175 -4.651 47.249 1.00 72.88 120 ASN A C 1
ATOM 969 O O . ASN A 1 120 ? -26.415 -4.864 46.310 1.00 72.88 120 ASN A O 1
ATOM 973 N N . LYS A 1 121 ? -28.169 -5.497 47.548 1.00 70.62 121 LYS A N 1
ATOM 974 C CA . LYS A 1 121 ? -28.429 -6.724 46.785 1.00 70.62 121 LYS A CA 1
ATOM 975 C C . LYS A 1 121 ? -28.964 -6.413 45.385 1.00 70.62 121 LYS A C 1
ATOM 977 O O . LYS A 1 121 ? -28.493 -6.997 44.416 1.00 70.62 121 LYS A O 1
ATOM 982 N N . THR A 1 122 ? -29.873 -5.444 45.272 1.00 80.25 122 THR A N 1
ATOM 983 C CA . THR A 1 122 ? -30.365 -4.965 43.970 1.00 80.25 122 THR A CA 1
ATOM 984 C C . THR A 1 122 ? -29.257 -4.271 43.165 1.00 80.25 122 THR A C 1
ATOM 986 O O . THR A 1 122 ? -29.168 -4.470 41.958 1.00 80.25 122 THR A O 1
ATOM 989 N N . GLU A 1 123 ? -28.369 -3.502 43.810 1.00 84.75 123 GLU A N 1
ATOM 990 C CA . GLU A 1 123 ? -27.211 -2.879 43.140 1.00 84.75 123 GLU A CA 1
ATOM 991 C C . GLU A 1 123 ? -26.217 -3.929 42.613 1.00 84.75 123 GLU A C 1
ATOM 993 O O . GLU A 1 123 ? -25.748 -3.805 41.482 1.00 84.75 123 GLU A O 1
ATOM 998 N N . VAL A 1 124 ? -25.934 -4.987 43.382 1.00 83.75 124 VAL A N 1
ATOM 999 C CA . VAL A 1 124 ? -25.066 -6.096 42.944 1.00 83.75 124 VAL A CA 1
ATOM 1000 C C . VAL A 1 124 ? -25.647 -6.815 41.726 1.00 83.75 124 VAL A C 1
ATOM 1002 O O . VAL A 1 124 ? -24.917 -7.024 40.761 1.00 83.75 124 VAL A O 1
ATOM 1005 N N . GLU A 1 125 ? -26.941 -7.145 41.731 1.00 83.50 125 GLU A N 1
ATOM 1006 C CA . GLU A 1 125 ? -27.607 -7.811 40.598 1.00 83.50 125 GLU A CA 1
ATOM 1007 C C . GLU A 1 125 ? -27.528 -6.958 39.318 1.00 83.50 125 GLU A C 1
ATOM 1009 O O . GLU A 1 125 ? -27.143 -7.460 38.261 1.00 83.50 125 GLU A O 1
ATOM 1014 N N . ILE A 1 126 ? -27.777 -5.646 39.426 1.00 85.50 126 ILE A N 1
ATOM 1015 C CA . ILE A 1 126 ? -27.649 -4.706 38.300 1.00 85.50 126 ILE A CA 1
ATOM 1016 C C . ILE A 1 126 ? -26.199 -4.638 37.799 1.00 85.50 126 ILE A C 1
ATOM 1018 O O . ILE A 1 126 ? -25.954 -4.666 36.594 1.00 85.50 126 ILE A O 1
ATOM 1022 N N . LEU A 1 127 ? -25.216 -4.535 38.698 1.00 83.31 127 LEU A N 1
ATOM 1023 C CA . LEU A 1 127 ? -23.805 -4.464 38.306 1.00 83.31 127 LEU A CA 1
ATOM 1024 C C . LEU A 1 127 ? -23.324 -5.765 37.652 1.00 83.31 127 LEU A C 1
ATOM 1026 O O . LEU A 1 127 ? -22.544 -5.702 36.703 1.00 83.31 127 LEU A O 1
ATOM 1030 N N . GLN A 1 128 ? -23.797 -6.925 38.111 1.00 86.00 128 GLN A N 1
ATOM 1031 C CA . GLN A 1 128 ? -23.478 -8.225 37.516 1.00 86.00 128 GLN A CA 1
ATOM 1032 C C . GLN A 1 128 ? -24.031 -8.354 36.093 1.00 86.00 128 GLN A C 1
ATOM 1034 O O . GLN A 1 128 ? -23.295 -8.765 35.195 1.00 86.00 128 GLN A O 1
ATOM 1039 N N . GLU A 1 129 ? -25.282 -7.948 35.867 1.00 86.44 129 GLU A N 1
ATOM 1040 C CA . GLU A 1 129 ? -25.889 -7.932 34.530 1.00 86.44 129 GLU A CA 1
ATOM 1041 C C . GLU A 1 129 ? -25.116 -6.997 33.591 1.00 86.44 129 GLU A C 1
ATOM 1043 O O . GLU A 1 129 ? -24.727 -7.379 32.488 1.00 86.44 129 GLU A O 1
ATOM 1048 N N . GLN A 1 130 ? -24.749 -5.802 34.064 1.00 84.19 130 GLN A N 1
ATOM 1049 C CA . GLN A 1 130 ? -23.948 -4.895 33.248 1.00 84.19 130 GLN A CA 1
ATOM 1050 C C . GLN A 1 130 ? -22.512 -5.392 32.995 1.00 84.19 130 GLN A C 1
ATOM 1052 O O . GLN A 1 130 ? -21.923 -5.035 31.974 1.00 84.19 130 GLN A O 1
ATOM 1057 N N . ILE A 1 131 ? -21.900 -6.150 33.914 1.00 86.31 131 ILE A N 1
ATOM 1058 C CA . ILE A 1 131 ? -20.594 -6.795 33.686 1.00 86.31 131 ILE A CA 1
ATOM 1059 C C . ILE A 1 131 ? -20.719 -7.849 32.590 1.00 86.31 131 ILE A C 1
ATOM 1061 O O . ILE A 1 131 ? -19.862 -7.903 31.709 1.00 86.31 131 ILE A O 1
ATOM 1065 N N . PHE A 1 132 ? -21.784 -8.652 32.619 1.00 84.88 132 PHE A N 1
ATOM 1066 C CA . PHE A 1 132 ? -22.051 -9.659 31.597 1.00 84.88 132 PHE A CA 1
ATOM 1067 C C . PHE A 1 132 ? -22.163 -9.019 30.205 1.00 84.88 132 PHE A C 1
ATOM 1069 O O . PHE A 1 132 ? -21.390 -9.364 29.309 1.00 84.88 132 PHE A O 1
ATOM 1076 N N . ASP A 1 133 ? -23.009 -7.996 30.062 1.00 85.75 133 ASP A N 1
ATOM 1077 C CA . ASP A 1 133 ? -23.186 -7.259 28.803 1.00 85.75 133 ASP A CA 1
ATOM 1078 C C . ASP A 1 133 ? -21.889 -6.595 28.311 1.00 85.75 133 ASP A C 1
ATOM 1080 O O . ASP A 1 133 ? -21.597 -6.539 27.111 1.00 85.75 133 ASP A O 1
ATOM 1084 N N . ARG A 1 134 ? -21.096 -6.033 29.234 1.00 85.62 134 ARG A N 1
ATOM 1085 C CA . ARG A 1 134 ? -19.806 -5.405 28.905 1.00 85.62 134 ARG A CA 1
ATOM 1086 C C . ARG A 1 134 ? -18.765 -6.439 28.479 1.00 85.62 134 ARG A C 1
ATOM 1088 O O . ARG A 1 134 ? -17.991 -6.141 27.573 1.00 85.62 134 ARG A O 1
ATOM 1095 N N . ASN A 1 135 ? -18.754 -7.626 29.084 1.00 84.69 135 ASN A N 1
ATOM 1096 C CA . ASN A 1 135 ? -17.865 -8.718 28.689 1.00 84.69 135 ASN A CA 1
ATOM 1097 C C . ASN A 1 135 ? -18.192 -9.229 27.285 1.00 84.69 135 ASN A C 1
ATOM 1099 O O . ASN A 1 135 ? -17.280 -9.379 26.480 1.00 84.69 135 ASN A O 1
ATOM 1103 N N . GLU A 1 136 ? -19.472 -9.405 26.947 1.00 88.81 136 GLU A N 1
ATOM 1104 C CA . GLU A 1 136 ? -19.870 -9.816 25.593 1.00 88.81 136 GLU A CA 1
ATOM 1105 C C . GLU A 1 136 ? -19.427 -8.784 24.539 1.00 88.81 136 GLU A C 1
ATOM 1107 O O . GLU A 1 136 ? -18.874 -9.125 23.489 1.00 88.81 136 GLU A O 1
ATOM 1112 N N . LYS A 1 137 ? -19.594 -7.491 24.843 1.00 85.69 137 LYS A N 1
ATOM 1113 C CA . LYS A 1 137 ? -19.085 -6.405 23.991 1.00 85.69 137 LYS A CA 1
ATOM 1114 C C . LYS A 1 137 ? -17.564 -6.424 23.882 1.00 85.69 137 LYS A C 1
ATOM 1116 O O . LYS A 1 137 ? -17.050 -6.239 22.782 1.00 85.69 137 LYS A O 1
ATOM 1121 N N . LEU A 1 138 ? -16.852 -6.639 24.988 1.00 87.38 138 LEU A N 1
ATOM 1122 C CA . LEU A 1 138 ? -15.392 -6.699 25.003 1.00 87.38 138 LEU A CA 1
ATOM 1123 C C . LEU A 1 138 ? -14.883 -7.833 24.110 1.00 87.38 138 LEU A C 1
ATOM 1125 O O . LEU A 1 138 ? -14.047 -7.574 23.251 1.00 87.38 138 LEU A O 1
ATOM 1129 N N . THR A 1 139 ? -15.438 -9.040 24.240 1.00 88.31 139 THR A N 1
ATOM 1130 C CA . THR A 1 139 ? -15.069 -10.190 23.403 1.00 88.31 139 THR A CA 1
ATOM 1131 C C . THR A 1 139 ? -15.267 -9.890 21.917 1.00 88.31 139 THR A C 1
ATOM 1133 O O . THR A 1 139 ? -14.346 -10.077 21.124 1.00 88.31 139 THR A O 1
ATOM 1136 N N . ASN A 1 140 ? -16.421 -9.333 21.537 1.00 87.31 140 ASN A N 1
ATOM 1137 C CA . ASN A 1 140 ? -16.687 -8.961 20.145 1.00 87.31 140 ASN A CA 1
ATOM 1138 C C . ASN A 1 140 ? -15.696 -7.902 19.619 1.00 87.31 140 ASN A C 1
ATOM 1140 O O . ASN A 1 140 ? -15.200 -8.001 18.493 1.00 87.31 140 ASN A O 1
ATOM 1144 N N . VAL A 1 141 ? -15.378 -6.881 20.423 1.00 86.75 141 VAL A N 1
ATOM 1145 C CA . VAL A 1 141 ? -14.416 -5.838 20.031 1.00 86.75 141 VAL A CA 1
ATOM 1146 C C . VAL A 1 141 ? -12.999 -6.413 19.918 1.00 86.75 141 VAL A C 1
ATOM 1148 O O . VAL A 1 141 ? -12.304 -6.099 18.957 1.00 86.75 141 VAL A O 1
ATOM 1151 N N . GLU A 1 142 ? -12.577 -7.300 20.818 1.00 89.62 142 GLU A N 1
ATOM 1152 C CA . GLU A 1 142 ? -11.261 -7.952 20.761 1.00 89.62 142 GLU A CA 1
ATOM 1153 C C . GLU A 1 142 ? -11.104 -8.871 19.540 1.00 89.62 142 GLU A C 1
ATOM 1155 O O . GLU A 1 142 ? -10.059 -8.858 18.887 1.00 89.62 142 GLU A O 1
ATOM 1160 N N . GLU A 1 143 ? -12.138 -9.630 19.171 1.00 89.38 143 GLU A N 1
ATOM 1161 C CA . GLU A 1 143 ? -12.106 -10.457 17.958 1.00 89.38 143 GLU A CA 1
ATOM 1162 C C . GLU A 1 143 ? -11.975 -9.610 16.688 1.00 89.38 143 GLU A C 1
ATOM 1164 O O . GLU A 1 143 ? -11.158 -9.907 15.810 1.00 89.38 143 GLU A O 1
ATOM 1169 N N . THR A 1 144 ? -12.757 -8.530 16.588 1.00 85.69 144 THR A N 1
ATOM 1170 C CA . THR A 1 144 ? -12.666 -7.609 15.444 1.00 85.69 144 THR A CA 1
ATOM 1171 C C . THR A 1 144 ? -11.316 -6.900 15.391 1.00 85.69 144 THR A C 1
ATOM 1173 O O . THR A 1 144 ? -10.724 -6.815 14.315 1.00 85.69 144 THR A O 1
ATOM 1176 N N . PHE A 1 145 ? -10.787 -6.476 16.539 1.00 88.44 145 PHE A N 1
ATOM 1177 C CA . PHE A 1 145 ? -9.466 -5.869 16.668 1.00 88.44 145 PHE A CA 1
ATOM 1178 C C . PHE A 1 145 ? -8.359 -6.801 16.159 1.00 88.44 145 PHE A C 1
ATOM 1180 O O . PHE A 1 145 ? -7.622 -6.431 15.252 1.00 88.44 145 PHE A O 1
ATOM 1187 N N . ASN A 1 146 ? -8.310 -8.049 16.634 1.00 85.31 146 ASN A N 1
ATOM 1188 C CA . ASN A 1 146 ? -7.286 -9.023 16.232 1.00 85.31 146 ASN A CA 1
ATOM 1189 C C . ASN A 1 146 ? -7.341 -9.392 14.739 1.00 85.31 146 ASN A C 1
ATOM 1191 O O . ASN A 1 146 ? -6.340 -9.817 14.152 1.00 85.31 146 ASN A O 1
ATOM 1195 N N . ASN A 1 147 ? -8.522 -9.313 14.123 1.00 87.94 147 ASN A N 1
ATOM 1196 C CA . ASN A 1 147 ? -8.669 -9.509 12.682 1.00 87.94 147 ASN A CA 1
ATOM 1197 C C . ASN A 1 147 ? -8.173 -8.283 11.905 1.00 87.94 147 ASN A C 1
ATOM 1199 O O . ASN A 1 147 ? -7.451 -8.447 10.921 1.00 87.94 147 ASN A O 1
ATOM 1203 N N . TYR A 1 148 ? -8.505 -7.071 12.362 1.00 84.94 148 TYR A N 1
ATOM 1204 C CA . TYR A 1 148 ? -8.002 -5.839 11.755 1.00 84.94 148 TYR A CA 1
ATOM 1205 C C . TYR A 1 148 ? -6.488 -5.683 11.894 1.00 84.94 148 TYR A C 1
ATOM 1207 O O . TYR A 1 148 ? -5.856 -5.215 10.950 1.00 84.94 148 TYR A O 1
ATOM 1215 N N . GLU A 1 149 ? -5.902 -6.099 13.017 1.00 86.56 149 GLU A N 1
ATOM 1216 C CA . GLU A 1 149 ? -4.454 -6.045 13.245 1.00 86.56 149 GLU A CA 1
ATOM 1217 C C . GLU A 1 149 ? -3.706 -6.875 12.191 1.00 86.56 149 GLU A C 1
ATOM 1219 O O . GLU A 1 149 ? -2.808 -6.370 11.517 1.00 86.56 149 GLU A O 1
ATOM 1224 N N . ARG A 1 150 ? -4.162 -8.113 11.952 1.00 86.81 150 ARG A N 1
ATOM 1225 C CA . ARG A 1 150 ? -3.607 -8.995 10.912 1.00 86.81 150 ARG A CA 1
ATOM 1226 C C . ARG A 1 150 ? -3.785 -8.432 9.503 1.00 86.81 150 ARG A C 1
ATOM 1228 O O . ARG A 1 150 ? -2.836 -8.425 8.726 1.00 86.81 150 ARG A O 1
ATOM 1235 N N . GLU A 1 151 ? -4.974 -7.920 9.177 1.00 88.88 151 GLU A N 1
ATOM 1236 C CA . GLU A 1 151 ? -5.221 -7.292 7.871 1.00 88.88 151 GLU A CA 1
ATOM 1237 C C . GLU A 1 151 ? -4.294 -6.084 7.645 1.00 88.88 151 GLU A C 1
ATOM 1239 O O . GLU A 1 151 ? -3.774 -5.886 6.548 1.00 88.88 151 GLU A O 1
ATOM 1244 N N . LEU A 1 152 ? -4.061 -5.274 8.682 1.00 86.38 152 LEU A N 1
ATOM 1245 C CA . LEU A 1 152 ? -3.156 -4.128 8.621 1.00 86.38 152 LEU A CA 1
ATOM 1246 C C . LEU A 1 152 ? -1.705 -4.541 8.369 1.00 86.38 152 LEU A C 1
ATOM 1248 O O . LEU A 1 152 ? -1.033 -3.909 7.552 1.00 86.38 152 LEU A O 1
ATOM 1252 N N . GLU A 1 153 ? -1.218 -5.580 9.044 1.00 88.25 153 GLU A N 1
ATOM 1253 C CA . GLU A 1 153 ? 0.135 -6.106 8.833 1.00 88.25 153 GLU A CA 1
ATOM 1254 C C . GLU A 1 153 ? 0.334 -6.636 7.409 1.00 88.25 153 GLU A C 1
ATOM 1256 O O . GLU A 1 153 ? 1.342 -6.326 6.766 1.00 88.25 153 GLU A O 1
ATOM 1261 N N . ASP A 1 154 ? -0.641 -7.380 6.886 1.00 87.06 154 ASP A N 1
ATOM 1262 C CA . ASP A 1 154 ? -0.592 -7.904 5.521 1.00 87.06 154 ASP A CA 1
ATOM 1263 C C . ASP A 1 154 ? -0.585 -6.775 4.486 1.00 87.06 154 ASP A C 1
ATOM 1265 O O . ASP A 1 154 ? 0.253 -6.766 3.580 1.00 87.06 154 ASP A O 1
ATOM 1269 N N . LEU A 1 155 ? -1.447 -5.768 4.657 1.00 87.00 155 LEU A N 1
ATOM 1270 C CA . LEU A 1 155 ? -1.493 -4.613 3.759 1.00 87.00 155 LEU A CA 1
ATOM 1271 C C . LEU A 1 155 ? -0.213 -3.767 3.822 1.00 87.00 155 LEU A C 1
ATOM 1273 O O . LEU A 1 155 ? 0.216 -3.239 2.794 1.00 87.00 155 LEU A O 1
ATOM 1277 N N . LYS A 1 156 ? 0.416 -3.627 4.998 1.00 88.12 156 LYS A N 1
ATOM 1278 C CA . LYS A 1 156 ? 1.715 -2.942 5.134 1.00 88.12 156 LYS A CA 1
ATOM 1279 C C . LYS A 1 156 ? 2.796 -3.668 4.338 1.00 88.12 156 LYS A C 1
ATOM 1281 O O . LYS A 1 156 ? 3.485 -3.038 3.538 1.00 88.12 156 LYS A O 1
ATOM 1286 N N . ARG A 1 157 ? 2.876 -4.992 4.485 1.00 88.25 157 ARG A N 1
ATOM 1287 C CA . ARG A 1 157 ? 3.834 -5.839 3.760 1.00 88.25 157 ARG A CA 1
ATOM 1288 C C . ARG A 1 157 ? 3.629 -5.782 2.244 1.00 88.25 157 ARG A C 1
ATOM 1290 O O . ARG A 1 157 ? 4.593 -5.699 1.486 1.00 88.25 157 ARG A O 1
ATOM 1297 N N . GLU A 1 158 ? 2.378 -5.819 1.788 1.00 85.19 158 GLU A N 1
ATOM 1298 C CA . GLU A 1 158 ? 2.058 -5.719 0.360 1.00 85.19 158 GLU A CA 1
ATOM 1299 C C . GLU A 1 158 ? 2.463 -4.350 -0.209 1.00 85.19 158 GLU A C 1
ATOM 1301 O O . GLU A 1 158 ? 3.049 -4.262 -1.289 1.00 85.19 158 GLU A O 1
ATOM 1306 N N . ASN A 1 159 ? 2.217 -3.277 0.543 1.00 87.38 159 ASN A N 1
ATOM 1307 C CA . ASN A 1 159 ? 2.582 -1.923 0.140 1.00 87.38 159 ASN A CA 1
ATOM 1308 C C . ASN A 1 159 ? 4.105 -1.734 0.044 1.00 87.38 159 ASN A C 1
ATOM 1310 O O . ASN A 1 159 ? 4.593 -1.177 -0.938 1.00 87.38 159 ASN A O 1
ATOM 1314 N N . GLU A 1 160 ? 4.875 -2.273 0.993 1.00 87.19 160 GLU A N 1
ATOM 1315 C CA . GLU A 1 160 ? 6.343 -2.295 0.914 1.00 87.19 160 GLU A CA 1
ATOM 1316 C C . GLU A 1 160 ? 6.840 -2.983 -0.367 1.00 87.19 160 GLU A C 1
ATOM 1318 O O . GLU A 1 160 ? 7.706 -2.450 -1.065 1.00 87.19 160 GLU A O 1
ATOM 1323 N N . ASN A 1 161 ? 6.228 -4.108 -0.745 1.00 87.38 161 ASN A N 1
ATOM 1324 C CA . ASN A 1 161 ? 6.551 -4.799 -1.992 1.00 87.38 161 ASN A CA 1
ATOM 1325 C C . ASN A 1 161 ? 6.249 -3.926 -3.227 1.00 87.38 161 ASN A C 1
ATOM 1327 O O . ASN A 1 161 ? 7.082 -3.818 -4.129 1.00 87.38 161 ASN A O 1
ATOM 1331 N N . TYR A 1 162 ? 5.103 -3.235 -3.267 1.00 83.94 162 TYR A N 1
ATOM 1332 C CA . TYR A 1 162 ? 4.804 -2.304 -4.363 1.00 83.94 162 TYR A CA 1
ATOM 1333 C C . TYR A 1 162 ? 5.799 -1.138 -4.430 1.00 83.94 162 TYR A C 1
ATOM 1335 O O . TYR A 1 162 ? 6.211 -0.743 -5.525 1.00 83.94 162 TYR A O 1
ATOM 1343 N N . VAL A 1 163 ? 6.232 -0.603 -3.285 1.00 84.69 163 VAL A N 1
ATOM 1344 C CA . VAL A 1 163 ? 7.257 0.452 -3.227 1.00 84.69 163 VAL A CA 1
ATOM 1345 C C . VAL A 1 163 ? 8.567 -0.030 -3.854 1.00 84.69 163 VAL A C 1
ATOM 1347 O O . VAL A 1 163 ? 9.162 0.687 -4.669 1.00 84.69 163 VAL A O 1
ATOM 1350 N N . ASP A 1 164 ? 9.002 -1.243 -3.522 1.00 85.25 164 ASP A N 1
ATOM 1351 C CA . ASP A 1 164 ? 10.223 -1.835 -4.071 1.00 85.25 164 ASP A CA 1
ATOM 1352 C C . ASP A 1 164 ? 10.105 -2.116 -5.575 1.00 85.25 164 ASP A C 1
ATOM 1354 O O . ASP A 1 164 ? 11.025 -1.808 -6.339 1.00 85.25 164 ASP A O 1
ATOM 1358 N N . GLN A 1 165 ? 8.951 -2.604 -6.038 1.00 83.00 165 GLN A N 1
ATOM 1359 C CA . GLN A 1 165 ? 8.683 -2.803 -7.465 1.00 83.00 165 GLN A CA 1
ATOM 1360 C C . GLN A 1 165 ? 8.767 -1.490 -8.250 1.00 83.00 165 GLN A C 1
ATOM 1362 O O . GLN A 1 165 ? 9.438 -1.437 -9.283 1.00 83.00 165 GLN A O 1
ATOM 1367 N N . ILE A 1 166 ? 8.164 -0.403 -7.754 1.00 84.69 166 ILE A N 1
ATOM 1368 C CA . ILE A 1 166 ? 8.280 0.916 -8.398 1.00 84.69 166 ILE A CA 1
ATOM 1369 C C . ILE A 1 166 ? 9.733 1.390 -8.415 1.00 84.69 166 ILE A C 1
ATOM 1371 O O . ILE A 1 166 ? 10.184 1.953 -9.418 1.00 84.69 166 ILE A O 1
ATOM 1375 N N . ARG A 1 167 ? 10.487 1.175 -7.330 1.00 85.69 167 ARG A N 1
ATOM 1376 C CA . ARG A 1 167 ? 11.910 1.540 -7.274 1.00 85.69 167 ARG A CA 1
ATOM 1377 C C . ARG A 1 167 ? 12.703 0.820 -8.366 1.00 85.69 167 ARG A C 1
ATOM 1379 O O . ARG A 1 167 ? 13.483 1.467 -9.066 1.00 85.69 167 ARG A O 1
ATOM 1386 N N . ASN A 1 168 ? 12.466 -0.476 -8.543 1.00 83.94 168 ASN A N 1
ATOM 1387 C CA . ASN A 1 168 ? 13.123 -1.280 -9.571 1.00 83.94 168 ASN A CA 1
ATOM 1388 C C . ASN A 1 168 ? 12.718 -0.833 -10.981 1.00 83.94 168 ASN A C 1
ATOM 1390 O O . ASN A 1 168 ? 13.592 -0.589 -11.810 1.00 83.94 168 ASN A O 1
ATOM 1394 N N . LEU A 1 169 ? 11.423 -0.609 -11.228 1.00 84.06 169 LEU A N 1
ATOM 1395 C CA . LEU A 1 169 ? 10.931 -0.095 -12.512 1.00 84.06 169 LEU A CA 1
ATOM 1396 C C . LEU A 1 169 ? 11.590 1.239 -12.885 1.00 84.06 169 LEU A C 1
ATOM 1398 O O . LEU A 1 169 ? 12.027 1.416 -14.019 1.00 84.06 169 LEU A O 1
ATOM 1402 N N . LYS A 1 170 ? 11.742 2.162 -11.927 1.00 84.50 170 LYS A N 1
ATOM 1403 C CA . LYS A 1 170 ? 12.464 3.425 -12.152 1.00 84.50 170 LYS A CA 1
ATOM 1404 C C . LYS A 1 170 ? 13.918 3.206 -12.556 1.00 84.50 170 LYS A C 1
ATOM 1406 O O . LYS A 1 170 ? 14.418 3.929 -13.415 1.00 84.50 170 LYS A O 1
ATOM 1411 N N . ALA A 1 171 ? 14.607 2.264 -11.916 1.00 83.81 171 ALA A N 1
ATOM 1412 C CA . ALA A 1 171 ? 15.992 1.952 -12.248 1.00 83.81 171 ALA A CA 1
ATOM 1413 C C . ALA A 1 171 ? 16.102 1.391 -13.674 1.00 83.81 171 ALA A C 1
ATOM 1415 O O . ALA A 1 171 ? 16.925 1.873 -14.450 1.00 83.81 171 ALA A O 1
ATOM 1416 N N . THR A 1 172 ? 15.218 0.461 -14.044 1.00 81.81 172 THR A N 1
ATOM 1417 C CA . THR A 1 172 ? 15.152 -0.106 -15.398 1.00 81.81 172 THR A CA 1
ATOM 1418 C C . THR A 1 172 ? 14.858 0.959 -16.452 1.00 81.81 172 THR A C 1
ATOM 1420 O O . THR A 1 172 ? 15.555 1.016 -17.461 1.00 81.81 172 THR A O 1
ATOM 1423 N N . ILE A 1 173 ? 13.889 1.849 -16.210 1.00 81.94 173 ILE A N 1
ATOM 1424 C CA . ILE A 1 173 ? 13.571 2.946 -17.139 1.00 81.94 173 ILE A CA 1
ATOM 1425 C C . ILE A 1 173 ? 14.792 3.838 -17.359 1.00 81.94 173 ILE A C 1
ATOM 1427 O O . ILE A 1 173 ? 15.118 4.147 -18.499 1.00 81.94 173 ILE A O 1
ATOM 1431 N N . ARG A 1 174 ? 15.513 4.208 -16.292 1.00 83.69 174 ARG A N 1
ATOM 1432 C CA . ARG A 1 174 ? 16.730 5.028 -16.414 1.00 83.69 174 ARG A CA 1
ATOM 1433 C C . ARG A 1 174 ? 17.812 4.343 -17.243 1.00 83.69 174 ARG A C 1
ATOM 1435 O O . ARG A 1 174 ? 18.457 5.005 -18.047 1.00 83.69 174 ARG A O 1
ATOM 1442 N N . GLN A 1 175 ? 18.011 3.040 -17.055 1.00 85.06 175 GLN A N 1
ATOM 1443 C CA . GLN A 1 175 ? 18.972 2.270 -17.851 1.00 85.06 175 GLN A CA 1
ATOM 1444 C C . GLN A 1 175 ? 18.576 2.238 -19.331 1.00 85.06 175 GLN A C 1
ATOM 1446 O O . GLN A 1 175 ? 19.419 2.456 -20.195 1.00 85.06 175 GLN A O 1
ATOM 1451 N N . GLN A 1 176 ? 17.293 2.027 -19.631 1.00 82.62 176 GLN A N 1
ATOM 1452 C CA . GLN A 1 176 ? 16.792 2.042 -21.007 1.00 82.62 176 GLN A CA 1
ATOM 1453 C C . GLN A 1 176 ? 16.906 3.428 -21.652 1.00 82.62 176 GLN A C 1
ATOM 1455 O O . GLN A 1 176 ? 17.289 3.531 -22.812 1.00 82.62 176 GLN A O 1
ATOM 1460 N N . GLU A 1 177 ? 16.622 4.500 -20.909 1.00 84.69 177 GLU A N 1
ATOM 1461 C CA . GLU A 1 177 ? 16.793 5.878 -21.386 1.00 84.69 177 GLU A CA 1
ATOM 1462 C C . GLU A 1 177 ? 18.264 6.190 -21.706 1.00 84.69 177 GLU A C 1
ATOM 1464 O O . GLU A 1 177 ? 18.543 6.827 -22.720 1.00 84.69 177 GLU A O 1
ATOM 1469 N N . GLN A 1 178 ? 19.206 5.703 -20.890 1.00 85.19 178 GLN A N 1
ATOM 1470 C CA . GLN A 1 178 ? 20.641 5.822 -21.167 1.00 85.19 178 GLN A CA 1
ATOM 1471 C C . GLN A 1 178 ? 21.051 5.035 -22.414 1.00 85.19 178 GLN A C 1
ATOM 1473 O O . GLN A 1 178 ? 21.760 5.575 -23.260 1.00 85.19 178 GLN A O 1
ATOM 1478 N N . GLN A 1 179 ? 20.578 3.795 -22.559 1.00 87.94 179 GLN A N 1
ATOM 1479 C CA . GLN A 1 179 ? 20.889 2.975 -23.729 1.00 87.94 179 GLN A CA 1
ATOM 1480 C C . GLN A 1 179 ? 20.353 3.605 -25.018 1.00 87.94 179 GLN A C 1
ATOM 1482 O O . GLN A 1 179 ? 21.089 3.726 -25.988 1.00 87.94 179 GLN A O 1
ATOM 1487 N N . LEU A 1 180 ? 19.112 4.102 -25.006 1.00 86.38 180 LEU A N 1
ATOM 1488 C CA . LEU A 1 180 ? 18.528 4.807 -26.150 1.00 86.38 180 LEU A CA 1
ATOM 1489 C C . LEU A 1 180 ? 19.321 6.054 -26.545 1.00 86.38 180 LEU A C 1
ATOM 1491 O O . LEU A 1 180 ? 19.335 6.421 -27.717 1.00 86.38 180 LEU A O 1
ATOM 1495 N N . GLN A 1 181 ? 19.935 6.739 -25.579 1.00 88.69 181 GLN A N 1
ATOM 1496 C CA . GLN A 1 181 ? 20.788 7.880 -25.884 1.00 88.69 181 GLN A CA 1
ATOM 1497 C C . GLN A 1 181 ? 22.077 7.434 -26.580 1.00 88.69 181 GLN A C 1
ATOM 1499 O O . GLN A 1 181 ? 22.432 8.013 -27.600 1.00 88.69 181 GLN A O 1
ATOM 1504 N N . ILE A 1 182 ? 22.716 6.371 -26.085 1.00 92.81 182 ILE A N 1
ATOM 1505 C CA . ILE A 1 182 ? 23.905 5.784 -26.719 1.00 92.81 182 ILE A CA 1
ATOM 1506 C C . ILE A 1 182 ? 23.585 5.339 -28.150 1.00 92.81 182 ILE A C 1
ATOM 1508 O O . ILE A 1 182 ? 24.328 5.662 -29.071 1.00 92.81 182 ILE A O 1
ATOM 1512 N N . ASP A 1 183 ? 22.464 4.645 -28.350 1.00 91.62 183 ASP A N 1
ATOM 1513 C CA . ASP A 1 183 ? 22.063 4.150 -29.669 1.00 91.62 183 ASP A CA 1
ATOM 1514 C C . ASP A 1 183 ? 21.858 5.304 -30.664 1.00 91.62 183 ASP A C 1
ATOM 1516 O O . ASP A 1 183 ? 22.305 5.221 -31.808 1.00 91.62 183 ASP A O 1
ATOM 1520 N N . LYS A 1 184 ? 21.254 6.415 -30.217 1.00 93.38 184 LYS A N 1
ATOM 1521 C CA . LYS A 1 184 ? 21.106 7.636 -31.028 1.00 93.38 184 LYS A CA 1
ATOM 1522 C C . LYS A 1 184 ? 22.443 8.264 -31.390 1.00 93.38 184 LYS A C 1
ATOM 1524 O O . LYS A 1 184 ? 22.618 8.696 -32.524 1.00 93.38 184 LYS A O 1
ATOM 1529 N N . ASP A 1 185 ? 23.364 8.344 -30.436 1.00 93.25 185 ASP A N 1
ATOM 1530 C CA . ASP A 1 185 ? 24.679 8.938 -30.672 1.00 93.25 185 ASP A CA 1
ATOM 1531 C C . ASP A 1 185 ? 25.465 8.099 -31.697 1.00 93.25 185 ASP A C 1
ATOM 1533 O O . ASP A 1 185 ? 26.012 8.645 -32.655 1.00 93.25 185 ASP A O 1
ATOM 1537 N N . VAL A 1 186 ? 25.410 6.766 -31.584 1.00 95.88 186 VAL A N 1
ATOM 1538 C CA . VAL A 1 186 ? 26.002 5.834 -32.561 1.00 95.88 186 VAL A CA 1
ATOM 1539 C C . VAL A 1 186 ? 25.357 5.967 -33.944 1.00 95.88 186 VAL A C 1
ATOM 1541 O O . VAL A 1 186 ? 26.055 5.926 -34.960 1.00 95.88 186 VAL A O 1
ATOM 1544 N N . GLU A 1 187 ? 24.033 6.110 -34.013 1.00 96.12 187 GLU A N 1
ATOM 1545 C CA . GLU A 1 187 ? 23.326 6.275 -35.284 1.00 96.12 187 GLU A CA 1
ATOM 1546 C C . GLU A 1 187 ? 23.697 7.595 -35.974 1.00 96.12 187 GLU A C 1
ATOM 1548 O O . GLU A 1 187 ? 23.979 7.589 -37.174 1.00 96.12 187 GLU A O 1
ATOM 1553 N N . ASN A 1 188 ? 23.814 8.689 -35.216 1.00 95.00 188 ASN A N 1
ATOM 1554 C CA . ASN A 1 188 ? 24.281 9.977 -35.731 1.00 95.00 188 ASN A CA 1
ATOM 1555 C C . ASN A 1 188 ? 25.714 9.882 -36.280 1.00 95.00 188 ASN A C 1
ATOM 1557 O O . ASN A 1 188 ? 25.961 10.296 -37.412 1.00 95.00 188 ASN A O 1
ATOM 1561 N N . GLU A 1 189 ? 26.646 9.284 -35.527 1.00 96.75 189 GLU A N 1
ATOM 1562 C CA . GLU A 1 189 ? 28.029 9.080 -35.991 1.00 96.75 189 GLU A CA 1
ATOM 1563 C C . GLU A 1 189 ? 28.082 8.233 -37.268 1.00 96.75 189 GLU A C 1
ATOM 1565 O O . GLU A 1 189 ? 28.862 8.498 -38.187 1.00 96.75 189 GLU A O 1
ATOM 1570 N N . ARG A 1 190 ? 27.245 7.193 -37.351 1.00 96.00 190 ARG A N 1
ATOM 1571 C CA . ARG A 1 190 ? 27.148 6.351 -38.545 1.00 96.00 190 ARG A CA 1
ATOM 1572 C C . ARG A 1 190 ? 26.618 7.139 -39.740 1.00 96.00 190 ARG A C 1
ATOM 1574 O O . ARG A 1 190 ? 27.124 6.955 -40.847 1.00 96.00 190 ARG A O 1
ATOM 1581 N N . GLU A 1 191 ? 25.614 7.987 -39.537 1.00 96.94 191 GLU A N 1
ATOM 1582 C CA . GLU A 1 191 ? 25.058 8.838 -40.588 1.00 96.94 191 GLU A CA 1
ATOM 1583 C C . GLU A 1 191 ? 26.092 9.855 -41.095 1.00 96.94 191 GLU A C 1
ATOM 1585 O O . GLU A 1 191 ? 26.213 10.056 -42.305 1.00 96.94 191 GLU A O 1
ATOM 1590 N N . GLU A 1 192 ? 26.883 10.451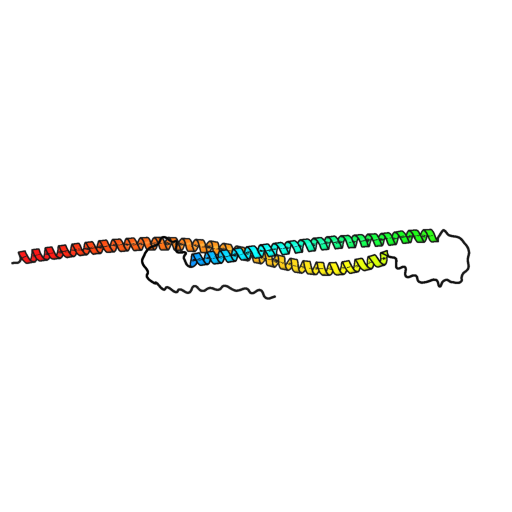 -40.200 1.00 96.81 192 GLU A N 1
ATOM 1591 C CA . GLU A 1 192 ? 27.986 11.350 -40.566 1.00 96.81 192 GLU A CA 1
ATOM 1592 C C . GLU A 1 192 ? 29.064 10.631 -41.386 1.00 96.81 192 GLU A C 1
ATOM 1594 O O . GLU A 1 192 ? 29.395 11.083 -42.483 1.00 96.81 192 GLU A O 1
ATOM 1599 N N . ARG A 1 193 ? 29.525 9.452 -40.945 1.00 97.00 193 ARG A N 1
ATOM 1600 C CA . ARG A 1 193 ? 30.489 8.642 -41.718 1.00 97.00 193 ARG A CA 1
ATOM 1601 C C . ARG A 1 193 ? 29.959 8.246 -43.093 1.00 97.00 193 ARG A C 1
ATOM 1603 O O . ARG A 1 193 ? 30.714 8.199 -44.060 1.00 97.00 193 ARG A O 1
ATOM 1610 N N . LEU A 1 194 ? 28.665 7.937 -43.202 1.00 96.75 194 LEU A N 1
ATOM 1611 C CA . LEU A 1 194 ? 28.048 7.632 -44.494 1.00 96.75 194 LEU A CA 1
ATOM 1612 C C . LEU A 1 194 ? 28.072 8.848 -45.425 1.00 96.75 194 LEU A C 1
ATOM 1614 O O . LEU A 1 194 ? 28.372 8.684 -46.606 1.00 96.75 194 LEU A O 1
ATOM 1618 N N . LYS A 1 195 ? 27.806 10.056 -44.913 1.00 96.69 195 LYS A N 1
ATOM 1619 C CA . LYS A 1 195 ? 27.900 11.298 -45.700 1.00 96.69 195 LYS A CA 1
ATOM 1620 C C . LYS A 1 195 ? 29.324 11.538 -46.202 1.00 96.69 195 LYS A C 1
ATOM 1622 O O . LYS A 1 195 ? 29.494 11.860 -47.376 1.00 96.69 195 LYS A O 1
ATOM 1627 N N . GLU A 1 196 ? 30.330 11.328 -45.354 1.00 97.12 196 GLU A N 1
ATOM 1628 C CA . GLU A 1 196 ? 31.745 11.438 -45.740 1.00 97.12 196 GLU A CA 1
ATOM 1629 C C . GLU A 1 196 ? 32.115 10.437 -46.842 1.00 97.12 196 GLU A C 1
ATOM 1631 O O . GLU A 1 196 ? 32.640 10.829 -47.881 1.00 97.12 196 GLU A O 1
ATOM 1636 N N . LEU A 1 197 ? 31.761 9.159 -46.678 1.00 96.75 197 LEU A N 1
ATOM 1637 C CA . LEU A 1 197 ? 32.047 8.120 -47.675 1.00 96.75 197 LEU A CA 1
ATOM 1638 C C . LEU A 1 197 ? 31.343 8.362 -49.015 1.00 96.75 197 LEU A C 1
ATOM 1640 O O . LEU A 1 197 ? 31.880 8.019 -50.070 1.00 96.75 197 LEU A O 1
ATOM 1644 N N . VAL A 1 198 ? 30.130 8.920 -49.000 1.00 97.06 198 VAL A N 1
ATOM 1645 C CA . VAL A 1 198 ? 29.434 9.315 -50.233 1.00 97.06 198 VAL A CA 1
ATOM 1646 C C . VAL A 1 198 ? 30.205 10.435 -50.931 1.00 97.06 198 VAL A C 1
ATOM 1648 O O . VAL A 1 198 ? 30.486 10.306 -52.122 1.00 97.06 198 VAL A O 1
ATOM 1651 N N . ALA A 1 199 ? 30.624 11.469 -50.198 1.00 96.19 199 ALA A N 1
ATOM 1652 C CA . ALA A 1 199 ? 31.407 12.572 -50.754 1.00 96.19 199 ALA A CA 1
ATOM 1653 C C . ALA A 1 199 ? 32.763 12.104 -51.323 1.00 96.19 199 ALA A C 1
ATOM 1655 O O . ALA A 1 199 ? 33.145 12.503 -52.424 1.00 96.19 199 ALA A O 1
ATOM 1656 N N . GLU A 1 200 ? 33.467 11.205 -50.627 1.00 96.62 200 GLU A N 1
ATOM 1657 C CA . GLU A 1 200 ? 34.711 10.608 -51.128 1.00 96.62 200 GLU A CA 1
ATOM 1658 C C . GLU A 1 200 ? 34.483 9.826 -52.429 1.00 96.62 200 GLU A C 1
ATOM 1660 O O . GLU A 1 200 ? 35.238 9.976 -53.392 1.00 96.62 200 GLU A O 1
ATOM 1665 N N . ASN A 1 201 ? 33.425 9.010 -52.496 1.00 95.31 201 ASN A N 1
ATOM 1666 C CA . ASN A 1 201 ? 33.092 8.249 -53.703 1.00 95.31 201 ASN A CA 1
ATOM 1667 C C . ASN A 1 201 ? 32.740 9.155 -54.891 1.00 95.31 201 ASN A C 1
ATOM 1669 O O . ASN A 1 201 ? 33.126 8.856 -56.025 1.00 95.31 201 ASN A O 1
ATOM 1673 N N . GLU A 1 202 ? 32.046 10.269 -54.652 1.00 96.12 202 GLU A N 1
ATOM 1674 C CA . GLU A 1 202 ? 31.786 11.284 -55.676 1.00 96.12 202 GLU A CA 1
ATOM 1675 C C . GLU A 1 202 ? 33.097 11.892 -56.205 1.00 96.12 202 GLU A C 1
ATOM 1677 O O . GLU A 1 202 ? 33.280 12.008 -57.423 1.00 96.12 202 GLU A O 1
ATOM 1682 N N . GLU A 1 203 ? 34.055 12.195 -55.323 1.00 95.94 203 GLU A N 1
ATOM 1683 C CA . GLU A 1 203 ? 35.375 12.701 -55.716 1.00 95.94 203 GLU A CA 1
ATOM 1684 C C . GLU A 1 203 ? 36.176 11.663 -56.522 1.00 95.94 203 GLU A C 1
ATOM 1686 O O . GLU A 1 203 ? 36.756 11.989 -57.566 1.00 95.94 203 GLU A O 1
ATOM 1691 N N . TYR A 1 204 ? 36.194 10.399 -56.082 1.00 95.06 204 TYR A N 1
ATOM 1692 C CA . TYR A 1 204 ? 36.846 9.307 -56.813 1.00 95.06 204 TYR A CA 1
ATOM 1693 C C . TYR A 1 204 ? 36.233 9.106 -58.200 1.00 95.06 204 TYR A C 1
ATOM 1695 O O . TYR A 1 204 ? 36.967 8.984 -59.184 1.00 95.06 204 TYR A O 1
ATOM 1703 N N . SER A 1 205 ? 34.903 9.137 -58.302 1.00 95.25 205 SER A N 1
ATOM 1704 C CA . SER A 1 205 ? 34.184 9.061 -59.576 1.00 95.25 205 SER A CA 1
ATOM 1705 C C . SER A 1 205 ? 34.596 10.194 -60.522 1.00 95.25 205 SER A C 1
ATOM 1707 O O . SER A 1 205 ? 34.925 9.959 -61.690 1.00 95.25 205 SER A O 1
ATOM 1709 N N . PHE A 1 206 ? 34.693 11.426 -60.011 1.00 94.69 206 PHE A N 1
ATOM 1710 C CA . PHE A 1 206 ? 35.144 12.572 -60.798 1.00 94.69 206 PHE A CA 1
ATOM 1711 C C . PHE A 1 206 ? 36.597 12.425 -61.280 1.00 94.69 206 PHE A C 1
ATOM 1713 O O . PHE A 1 206 ? 36.898 12.687 -62.451 1.00 94.69 206 PHE A O 1
ATOM 1720 N N . LYS A 1 207 ? 37.507 11.962 -60.411 1.00 95.25 207 LYS A N 1
ATOM 1721 C CA . LYS A 1 207 ? 38.911 11.684 -60.773 1.00 95.25 207 LYS A CA 1
ATOM 1722 C C . LYS A 1 207 ? 39.010 10.629 -61.873 1.00 95.25 207 LYS A C 1
ATOM 1724 O O . LYS A 1 207 ? 39.729 10.844 -62.850 1.00 95.25 207 LYS A O 1
ATOM 1729 N N . LEU A 1 208 ? 38.265 9.529 -61.758 1.00 94.69 208 LEU A N 1
ATOM 1730 C CA . LEU A 1 208 ? 38.228 8.470 -62.771 1.00 94.69 208 LEU A CA 1
ATOM 1731 C C . LEU A 1 208 ? 37.711 8.987 -64.119 1.00 94.69 208 LEU A C 1
ATOM 1733 O O . LEU A 1 208 ? 38.318 8.703 -65.151 1.00 94.69 208 LEU A O 1
ATOM 1737 N N . CYS A 1 209 ? 36.654 9.807 -64.121 1.00 92.31 209 CYS A N 1
ATOM 1738 C CA . CYS A 1 209 ? 36.153 10.460 -65.335 1.00 92.31 209 CYS A CA 1
ATOM 1739 C C . CYS A 1 209 ? 37.223 11.327 -66.015 1.00 92.31 209 CYS A C 1
ATOM 1741 O O . CYS A 1 209 ? 37.395 11.252 -67.234 1.00 92.31 209 CYS A O 1
ATOM 1743 N N . ARG A 1 210 ? 37.981 12.120 -65.244 1.00 93.00 210 ARG A N 1
ATOM 1744 C CA . ARG A 1 210 ? 39.086 12.926 -65.788 1.00 93.00 210 ARG A CA 1
ATOM 1745 C C . ARG A 1 210 ? 40.191 12.059 -66.378 1.00 93.00 210 ARG A C 1
ATOM 1747 O O . ARG A 1 210 ? 40.631 12.337 -67.488 1.00 93.00 210 ARG A O 1
ATOM 1754 N N . LEU A 1 211 ? 40.630 11.027 -65.658 1.00 93.25 211 LEU A N 1
ATOM 1755 C CA . LEU A 1 211 ? 41.681 10.119 -66.127 1.00 93.25 211 LEU A CA 1
ATOM 1756 C C . LEU A 1 211 ? 41.278 9.414 -67.423 1.00 93.25 211 LEU A C 1
ATOM 1758 O O . LEU A 1 211 ? 42.067 9.385 -68.362 1.00 93.25 211 LEU A O 1
ATOM 1762 N N . LYS A 1 212 ? 40.033 8.933 -67.509 1.00 92.75 212 LYS A N 1
ATOM 1763 C CA . LYS A 1 212 ? 39.489 8.350 -68.739 1.00 92.75 212 LYS A CA 1
ATOM 1764 C C . LYS A 1 212 ? 39.536 9.343 -69.901 1.00 92.75 212 LYS A C 1
ATOM 1766 O O . LYS A 1 212 ? 40.046 9.014 -70.962 1.00 92.75 212 LYS A O 1
ATOM 1771 N N . HIS A 1 213 ? 39.086 10.578 -69.679 1.00 88.50 213 HIS A N 1
ATOM 1772 C CA . HIS A 1 213 ? 39.117 11.614 -70.711 1.00 88.50 213 HIS A CA 1
ATOM 1773 C C . HIS A 1 213 ? 40.540 11.977 -71.170 1.00 88.50 213 HIS A C 1
ATOM 1775 O O . HIS A 1 213 ? 40.739 12.332 -72.329 1.00 88.50 213 HIS A O 1
ATOM 1781 N N . HIS A 1 214 ? 41.530 11.914 -70.275 1.00 87.56 214 HIS A N 1
ATOM 1782 C CA . HIS A 1 214 ? 42.936 12.092 -70.640 1.00 87.56 214 HIS A CA 1
ATOM 1783 C C . HIS A 1 214 ? 43.467 10.913 -71.463 1.00 87.56 214 HIS A C 1
ATOM 1785 O O . HIS A 1 214 ? 44.068 11.149 -72.506 1.00 87.56 214 HIS A O 1
ATOM 1791 N N . ALA A 1 215 ? 43.182 9.674 -71.057 1.00 86.25 215 ALA A N 1
ATOM 1792 C CA . ALA A 1 215 ? 43.571 8.485 -71.813 1.00 86.25 215 ALA A CA 1
ATOM 1793 C C . ALA A 1 215 ? 42.965 8.480 -73.229 1.00 86.25 215 ALA A C 1
ATOM 1795 O O . ALA A 1 215 ? 43.672 8.227 -74.197 1.00 86.25 215 ALA A O 1
ATOM 1796 N N . ASP A 1 216 ? 41.689 8.855 -73.371 1.00 84.06 216 ASP A N 1
ATOM 1797 C CA . ASP A 1 216 ? 41.014 8.935 -74.674 1.00 84.06 216 ASP A CA 1
ATOM 1798 C C . ASP A 1 216 ? 41.649 9.986 -75.614 1.00 84.06 216 ASP A C 1
ATOM 1800 O O . ASP A 1 216 ? 41.537 9.870 -76.833 1.00 84.06 216 ASP A O 1
ATOM 1804 N N . LYS A 1 217 ? 42.331 11.009 -75.074 1.00 81.00 217 LYS A N 1
ATOM 1805 C CA . LYS A 1 217 ? 43.046 12.034 -75.861 1.00 81.00 217 LYS A CA 1
ATOM 1806 C C . LYS A 1 217 ? 44.434 11.604 -76.324 1.00 81.00 217 LYS A C 1
ATOM 1808 O O . LYS A 1 217 ? 44.913 12.151 -77.308 1.00 81.00 217 LYS A O 1
ATOM 1813 N N . GLU A 1 218 ? 45.086 10.686 -75.617 1.00 72.50 218 GLU A N 1
ATOM 1814 C CA . GLU A 1 218 ? 46.431 10.201 -75.964 1.00 72.50 218 GLU A CA 1
ATOM 1815 C C . GLU A 1 218 ? 46.409 9.077 -77.017 1.00 72.50 218 GLU A C 1
ATOM 1817 O O . GLU A 1 218 ? 47.452 8.717 -77.554 1.00 72.50 218 GLU A O 1
ATOM 1822 N N . VAL A 1 219 ? 45.229 8.526 -77.324 1.00 63.78 219 VAL A N 1
ATOM 1823 C CA . VAL A 1 219 ? 45.032 7.396 -78.257 1.00 63.78 219 VAL A CA 1
ATOM 1824 C C . VAL A 1 219 ? 44.663 7.852 -79.690 1.00 63.78 219 VAL A C 1
ATOM 1826 O O . VAL A 1 219 ? 44.458 7.013 -80.566 1.00 63.78 219 VAL A O 1
ATOM 1829 N N . VAL A 1 220 ? 44.619 9.164 -79.962 1.00 49.72 220 VAL A N 1
ATOM 1830 C CA . VAL A 1 220 ? 44.376 9.765 -81.298 1.00 49.72 220 VAL A CA 1
ATOM 1831 C C . VAL A 1 220 ? 45.650 10.401 -81.838 1.00 49.72 220 VAL A C 1
ATOM 1833 O O . VAL A 1 220 ? 45.949 10.168 -83.030 1.00 49.72 220 VAL A O 1
#